Protein 2HXS (pdb70)

Solvent-accessible surface area: 9482 Å² total; per-residue (Å²): 136,117,171,115,129,62,5,26,0,0,0,0,1,30,60,85,0,13,12,78,63,0,5,56,40,2,1,104,130,4,98,38,178,90,71,135,141,16,119,71,97,53,48,13,55,39,149,12,62,0,77,80,127,53,82,2,14,0,26,1,23,33,2,42,78,50,91,63,73,19,187,86,6,87,88,24,6,83,58,10,72,0,1,0,0,0,0,10,0,40,56,89,88,1,18,82,39,0,84,78,6,26,52,20,3,99,116,14,18,133,107,45,158,73,182,28,36,15,0,0,0,0,4,53,34,57,52,82,147,100,44,76,0,150,44,120,75,0,78,120,12,7,146,118,44,66,15,18,46,16,56,0,0,10,176,87,28,75,43,2,81,69,0,0,17,68,0,0,0,34,38,53,72,56,164,29,142,167

InterPro domains:
  IPR001806 Small GTPase [PF00071] (14-177)
  IPR001806 Small GTPase [PS51421] (8-221)
  IPR001806 Small GTPase [SM00174] (15-180)
  IPR005225 Small GTP-binding domain [TIGR00231] (12-170)
  IPR027417 P-loop containing nucleoside triphosphate hydrolase [G3DSA:3.40.50.300] (8-184)
  IPR027417 P-loop containing nucleoside triphosphate hydrolase [SSF52540] (8-194)

Nearest PDB structures (foldseek):
  3e5h-assembly1_A  TM=9.023E-01  e=1.450E-31  Homo sapiens
  3bfk-assembly2_B  TM=8.707E-01  e=8.450E-17  Plasmodium falciparum 3D7
  3bc1-assembly2_E  TM=8.500E-01  e=4.258E-14  Mus musculus
  3c5c-assembly4_D  TM=8.545E-01  e=7.162E-13  Homo sapiens
  3c5c-assembly2_B  TM=8.600E-01  e=1.122E-12  Homo sapiens

Secondary structure (DSSP, 8-state):
-----EEEEEEE--TTSSHHHHHHHHHGGGTTHHHHHTTTSSEEEEEEEETTTEEEEEEEEE-TT--TT-TTHHHHHTT-SEEEEEEETT-HHHHHTHHHHHHHHHHHHHHHT---EEEEEEE-GGGGGG-SS-HHHHHHHHHHHT-EEEEE-TTT-TTHHHHHHHHHHHHTT-----

Foldseek 3Di:
DDDAAEAEEEEDFAPPLCQVLLLCLVCVVVPDPQQVVQVPHQWGWDWDQAPVRRIYIYTYGYPPNDDLPRPVCCVRQARHQEYEQTGEQLDVVRVVCSVVVVVSNVVNCVVVVHDHAYAYEHEPVVCVVNGPQDVVNQVVVCVVPVHHYYYAYSVVGRCSVVVVNQSVQVSVPHHDDD

CATH classification: 3.40.50.300

Organism: Homo sapiens (NCBI:txid9606)

Radius of gyration: 15.51 Å; Cα contacts (8 Å, |Δi|>4): 323; chains: 1; bounding box: 31×38×44 Å

Sequence (178 aa):
GSHMMRQLKIVVLGDGASSGKTSLLTTCFAQETFGKQQYKQQTIIGLDFFLRRITLPGNLLNVVTLQIWDIGGQQTIGGKMMLDKYIYGAQGVLLVYDITNYQSFENLEEDWYTVVKKVSSEEESETQPLVALVGNKIDLEEHMMRTIKPEKHLLRFCQENGFSSHFVSAKTGDSVFLLCFQKVAAEEILGIKLNNK

Structure (mmCIF, N/CA/C/O backbone):
data_2HXS
#
_entry.id   2HXS
#
_cell.length_a   30.510
_cell.length_b   56.621
_cell.length_c   85.109
_cell.angle_alpha   90.00
_cell.angle_beta   90.00
_cell.angle_gamma   90.00
#
_symmetry.space_group_name_H-M   'P 21 21 21'
#
loop_
_entity.id
_entity.type
_entity.pdbx_description
1 polymer 'Ras-related protein Rab-28'
2 non-polymer 'MAGNESIUM ION'
3 non-polymer "GUANOSINE-3'-MONOPHOSPHATE-5'-DIPHOSPHATE"
4 water water
#
loop_
_atom_site.group_PDB
_atom_site.id
_atom_site.type_symbol
_atom_site.label_atom_id
_atom_site.label_alt_id
_atom_site.label_comp_id
_atom_site.label_asym_id
_atom_site.label_entity_id
_atom_site.label_seq_id
_atom_site.pdbx_PDB_ins_code
_atom_site.Cartn_x
_atom_site.Cartn_y
_atom_site.Cartn_z
_atom_site.occupancy
_atom_site.B_iso_or_equiv
_atom_site.auth_seq_id
_atom_site.auth_comp_id
_atom_site.auth_asym_id
_atom_site.auth_atom_id
_atom_site.pdbx_PDB_model_num
ATOM 1 N N . GLY A 1 1 ? -5.316 39.538 -19.918 1.00 30.55 7 GLY A N 1
ATOM 2 C CA . GLY A 1 1 ? -3.982 39.012 -19.516 1.00 24.48 7 GLY A CA 1
ATOM 3 C C . GLY A 1 1 ? -4.123 38.139 -18.279 1.00 22.51 7 GLY A C 1
ATOM 4 O O . GLY A 1 1 ? -5.094 38.225 -17.515 1.00 25.60 7 GLY A O 1
ATOM 5 N N . SER A 1 2 ? -3.105 37.330 -18.060 1.00 19.36 8 SER A N 1
ATOM 6 C CA . SER A 1 2 ? -3.061 36.520 -16.827 1.00 18.95 8 SER A CA 1
ATOM 7 C C . SER A 1 2 ? -1.634 36.362 -16.445 1.00 16.50 8 SER A C 1
ATOM 8 O O . SER A 1 2 ? -0.710 36.209 -17.260 1.00 15.08 8 SER A O 1
ATOM 11 N N . HIS A 1 3 ? -1.417 36.454 -15.117 1.00 17.56 9 HIS A N 1
ATOM 12 C CA . HIS A 1 3 ? -0.089 36.438 -14.582 1.00 16.52 9 HIS A CA 1
ATOM 13 C C . HIS A 1 3 ? 0.183 35.210 -13.692 1.00 15.92 9 HIS A C 1
ATOM 14 O O . HIS A 1 3 ? -0.714 34.551 -13.263 1.00 17.81 9 HIS A O 1
ATOM 21 N N . MET A 1 4 ? 1.449 34.986 -13.396 1.00 15.32 10 MET A N 1
ATOM 22 C CA A MET A 1 4 ? 1.844 33.944 -12.455 0.50 15.26 10 MET A CA 1
ATOM 23 C CA B MET A 1 4 ? 1.786 33.895 -12.504 0.50 17.23 10 MET A CA 1
ATOM 24 C C . MET A 1 4 ? 1.176 34.125 -11.093 1.00 14.89 10 MET A C 1
ATOM 25 O O . MET A 1 4 ? 1.054 35.255 -10.618 1.00 16.77 10 MET A O 1
ATOM 34 N N . ARG A 1 5 ? 0.762 33.022 -10.483 1.00 14.08 11 ARG A N 1
ATOM 35 C CA . ARG A 1 5 ? 0.294 33.050 -9.096 1.00 13.75 11 ARG A CA 1
ATOM 36 C C . ARG A 1 5 ? 1.409 32.640 -8.215 1.00 12.88 11 ARG A C 1
ATOM 37 O O . ARG A 1 5 ? 1.866 31.504 -8.290 1.00 16.37 11 ARG A O 1
ATOM 45 N N . GLN A 1 6 ? 1.897 33.528 -7.393 1.00 13.00 12 GLN A N 1
ATOM 46 C CA . GLN A 1 6 ? 3.041 33.277 -6.539 1.00 13.16 12 GLN A CA 1
ATOM 47 C C . GLN A 1 6 ? 2.690 33.529 -5.101 1.00 12.45 12 GLN A C 1
ATOM 48 O O . GLN A 1 6 ? 2.062 34.555 -4.783 1.00 14.49 12 GLN A O 1
ATOM 54 N N . LEU A 1 7 ? 3.110 32.644 -4.222 1.00 11.56 13 LEU A N 1
ATOM 55 C CA . LEU A 1 7 ? 2.853 32.755 -2.769 1.00 12.32 13 LEU A CA 1
ATOM 56 C C . LEU A 1 7 ? 4.206 32.801 -2.072 1.00 11.59 13 LEU A C 1
ATOM 57 O O . LEU A 1 7 ? 5.085 31.979 -2.323 1.00 13.60 13 LEU A O 1
ATOM 62 N N . LYS A 1 8 ? 4.351 33.764 -1.177 1.00 11.27 14 LYS A N 1
ATOM 63 C CA . LYS A 1 8 ? 5.556 33.946 -0.402 1.00 11.72 14 LYS A CA 1
ATOM 64 C C . LYS A 1 8 ? 5.440 33.222 0.957 1.00 11.22 14 LYS A C 1
ATOM 65 O O . LYS A 1 8 ? 4.501 33.505 1.707 1.00 11.75 14 LYS A O 1
ATOM 71 N N . ILE A 1 9 ? 6.422 32.382 1.258 1.00 11.05 15 ILE A N 1
ATOM 72 C CA . ILE A 1 9 ? 6.464 31.665 2.532 1.00 10.97 15 ILE A CA 1
ATOM 73 C C . ILE A 1 9 ? 7.840 31.949 3.161 1.00 11.43 15 ILE A C 1
ATOM 74 O O . ILE A 1 9 ? 8.870 31.744 2.504 1.00 12.90 15 ILE A O 1
ATOM 79 N N . VAL A 1 10 ? 7.837 32.416 4.407 1.00 11.05 16 VAL A N 1
ATOM 80 C CA . VAL A 1 10 ? 9.062 32.642 5.149 1.00 11.68 16 VAL A CA 1
ATOM 81 C C . VAL A 1 10 ? 9.227 31.589 6.220 1.00 10.56 16 VAL A C 1
ATOM 82 O O . VAL A 1 10 ? 8.266 31.151 6.854 1.00 11.29 16 VAL A O 1
ATOM 86 N N . VAL A 1 11 ? 10.486 31.227 6.447 1.00 11.57 17 VAL A N 1
ATOM 87 C CA . VAL A 1 11 ? 10.850 30.162 7.420 1.00 10.94 17 VAL A CA 1
ATOM 88 C C . VAL A 1 11 ? 11.610 30.835 8.570 1.00 11.07 17 VAL A C 1
ATOM 89 O O . VAL A 1 11 ? 12.695 31.371 8.370 1.00 12.37 17 VAL A O 1
ATOM 93 N N . LEU A 1 12 ? 10.996 30.814 9.744 1.00 10.73 18 LEU A N 1
ATOM 94 C CA . LEU A 1 12 ? 11.498 31.487 10.967 1.00 11.17 18 LEU A CA 1
ATOM 95 C C . LEU A 1 12 ? 11.891 30.503 12.007 1.00 11.02 18 LEU A C 1
ATOM 96 O O . LEU A 1 12 ? 11.413 29.358 12.009 1.00 12.35 18 LEU A O 1
ATOM 101 N N . GLY A 1 13 ? 12.659 30.953 12.994 1.00 11.61 19 GLY A N 1
ATOM 102 C CA . GLY A 1 13 ? 12.974 30.191 14.174 1.00 12.22 19 GLY A CA 1
ATOM 103 C C . GLY A 1 13 ? 14.433 30.348 14.514 1.00 11.62 19 GLY A C 1
ATOM 104 O O . GLY A 1 13 ? 15.258 30.918 13.774 1.00 12.44 19 GLY A O 1
ATOM 105 N N . ASP A 1 14 ? 14.803 29.800 15.687 1.00 12.17 20 ASP A N 1
ATOM 106 C CA . ASP A 1 14 ? 16.158 29.944 16.202 1.00 13.13 20 ASP A CA 1
ATOM 107 C C . ASP A 1 14 ? 17.131 29.178 15.323 1.00 12.81 20 ASP A C 1
ATOM 108 O O . ASP A 1 14 ? 16.831 28.211 14.607 1.00 12.97 20 ASP A O 1
ATOM 113 N N . GLY A 1 15 ? 18.390 29.624 15.409 1.00 14.29 21 GLY A N 1
ATOM 114 C CA . GLY A 1 15 ? 19.483 28.917 14.759 1.00 15.52 21 GLY A CA 1
ATOM 115 C C . GLY A 1 15 ? 19.529 27.459 15.230 1.00 14.57 21 GLY A C 1
ATOM 116 O O . GLY A 1 15 ? 19.210 27.127 16.375 1.00 15.59 21 GLY A O 1
ATOM 117 N N . ALA A 1 16 ? 19.909 26.587 14.306 1.00 14.09 22 ALA A N 1
ATOM 118 C CA . ALA A 1 16 ? 20.088 25.149 14.520 1.00 15.02 22 ALA A CA 1
ATOM 119 C C . ALA A 1 16 ? 18.768 24.365 14.578 1.00 14.40 22 ALA A C 1
ATOM 120 O O . ALA A 1 16 ? 18.812 23.159 14.749 1.00 15.98 22 ALA A O 1
ATOM 122 N N . SER A 1 17 ? 17.656 25.009 14.283 1.00 13.18 23 SER A N 1
ATOM 123 C CA A SER A 1 17 ? 16.375 24.306 14.261 0.50 12.67 23 SER A CA 1
ATOM 124 C CA B SER A 1 17 ? 16.386 24.280 14.288 0.50 13.12 23 SER A CA 1
ATOM 125 C C . SER A 1 17 ? 16.173 23.452 13.030 1.00 11.64 23 SER A C 1
ATOM 126 O O . SER A 1 17 ? 15.391 22.492 13.055 1.00 12.87 23 SER A O 1
ATOM 131 N N . GLY A 1 18 ? 16.868 23.799 11.965 1.00 12.21 24 GLY A N 1
ATOM 132 C CA . GLY A 1 18 ? 16.790 23.098 10.686 1.00 12.66 24 GLY A CA 1
ATOM 133 C C . GLY A 1 18 ? 16.181 23.868 9.554 1.00 11.24 24 GLY A C 1
ATOM 134 O O . GLY A 1 18 ? 15.747 23.245 8.574 1.00 11.57 24 GLY A O 1
ATOM 135 N N . LYS A 1 19 ? 16.141 25.194 9.644 1.00 11.21 25 LYS A N 1
ATOM 136 C CA . LYS A 1 19 ? 15.496 26.025 8.615 1.00 11.31 25 LYS A CA 1
ATOM 137 C C . LYS A 1 19 ? 16.159 25.833 7.244 1.00 10.70 25 LYS A C 1
ATOM 138 O O . LYS A 1 19 ? 15.436 25.646 6.242 1.00 11.12 25 LYS A O 1
ATOM 144 N N . THR A 1 20 ? 17.467 25.927 7.162 1.00 11.14 26 THR A N 1
ATOM 145 C CA . THR A 1 20 ? 18.111 25.831 5.881 1.00 11.05 26 THR A CA 1
ATOM 146 C C . THR A 1 20 ? 18.033 24.422 5.329 1.00 10.62 26 THR A C 1
ATOM 147 O O . THR A 1 20 ? 17.868 24.198 4.123 1.00 11.24 26 THR A O 1
ATOM 151 N N . SER A 1 21 ? 18.091 23.432 6.228 1.00 11.11 27 SER A N 1
ATOM 152 C CA . SER A 1 21 ? 17.905 22.046 5.810 1.00 11.22 27 SER A CA 1
ATOM 153 C C . SER A 1 21 ? 16.520 21.854 5.239 1.00 10.53 27 SER A C 1
ATOM 154 O O . SER A 1 21 ? 16.334 21.129 4.226 1.00 11.19 27 SER A O 1
ATOM 157 N N . LEU A 1 22 ? 15.499 22.439 5.857 1.00 10.60 28 LEU A N 1
ATOM 158 C CA A LEU A 1 22 ? 14.135 22.292 5.436 0.50 10.56 28 LEU A CA 1
ATOM 159 C CA B LEU A 1 22 ? 14.133 22.260 5.400 0.50 11.10 28 LEU A CA 1
ATOM 160 C C . LEU A 1 22 ? 13.907 22.932 4.071 1.00 10.39 28 LEU A C 1
ATOM 161 O O . LEU A 1 22 ? 13.280 22.341 3.188 1.00 11.19 28 LEU A O 1
ATOM 170 N N . THR A 1 23 ? 14.391 24.156 3.903 1.00 10.98 29 THR A N 1
ATOM 171 C CA . THR A 1 23 ? 14.224 24.847 2.628 1.00 11.79 29 THR A CA 1
ATOM 172 C C . THR A 1 23 ? 14.970 24.118 1.513 1.00 10.91 29 THR A C 1
ATOM 173 O O . THR A 1 23 ? 14.469 23.989 0.420 1.00 11.48 29 THR A O 1
ATOM 177 N N . THR A 1 24 ? 16.186 23.684 1.825 1.00 11.07 30 THR A N 1
ATOM 178 C CA . THR A 1 24 ? 16.957 22.929 0.815 1.00 11.72 30 THR A CA 1
ATOM 179 C C . THR A 1 24 ? 16.238 21.643 0.435 1.00 10.84 30 THR A C 1
ATOM 180 O O . THR A 1 24 ? 16.231 21.277 -0.744 1.00 11.96 30 THR A O 1
ATOM 184 N N . CYS A 1 25 ? 15.679 20.925 1.417 1.00 11.27 31 CYS A N 1
ATOM 185 C CA . CYS A 1 25 ? 14.988 19.680 1.106 1.00 11.53 31 CYS A CA 1
ATOM 186 C C . CYS A 1 25 ? 13.875 19.934 0.112 1.00 11.83 31 CYS A C 1
ATOM 187 O O . CYS A 1 25 ? 13.736 19.213 -0.900 1.00 13.13 31 CYS A O 1
ATOM 190 N N . PHE A 1 26 ? 13.117 21.020 0.290 1.00 11.19 32 PHE A N 1
ATOM 191 C CA . PHE A 1 26 ? 12.035 21.369 -0.669 1.00 11.50 32 PHE A CA 1
ATOM 192 C C . PHE A 1 26 ? 12.570 21.892 -1.997 1.00 11.49 32 PHE A C 1
ATOM 193 O O . PHE A 1 26 ? 11.994 21.639 -3.041 1.00 12.65 32 PHE A O 1
ATOM 201 N N . ALA A 1 27 ? 13.696 22.605 -1.985 1.00 12.10 33 ALA A N 1
ATOM 202 C CA . ALA A 1 27 ? 14.338 23.140 -3.221 1.00 14.38 33 ALA A CA 1
ATOM 203 C C . ALA A 1 27 ? 14.953 22.061 -4.069 1.00 14.20 33 ALA A C 1
ATOM 204 O O . ALA A 1 27 ? 15.133 22.304 -5.295 1.00 15.29 33 ALA A O 1
ATOM 206 N N . GLN A 1 28 ? 15.353 20.905 -3.526 1.00 14.84 34 GLN A N 1
ATOM 207 C CA . GLN A 1 28 ? 16.226 19.950 -4.243 1.00 16.20 34 GLN A CA 1
ATOM 208 C C . GLN A 1 28 ? 15.654 19.544 -5.566 1.00 16.48 34 GLN A C 1
ATOM 209 O O . GLN A 1 28 ? 16.462 19.412 -6.538 1.00 17.54 34 GLN A O 1
ATOM 215 N N . GLU A 1 29 ? 14.351 19.350 -5.656 1.00 17.22 35 GLU A N 1
ATOM 216 C CA . GLU A 1 29 ? 13.730 18.950 -6.947 1.00 19.71 35 GLU A CA 1
ATOM 217 C C . GLU A 1 29 ? 13.949 19.994 -8.056 1.00 19.44 35 GLU A C 1
ATOM 218 O O . GLU A 1 29 ? 13.913 19.611 -9.244 1.00 22.16 35 GLU A O 1
ATOM 224 N N . THR A 1 30 ? 14.255 21.236 -7.691 1.00 15.71 36 THR A N 1
ATOM 225 C CA . THR A 1 30 ? 14.472 22.278 -8.694 1.00 15.94 36 THR A CA 1
ATOM 226 C C . THR A 1 30 ? 15.956 22.505 -9.027 1.00 16.11 36 THR A C 1
ATOM 227 O O . THR A 1 30 ? 16.272 23.385 -9.849 1.00 17.51 36 THR A O 1
ATOM 231 N N . PHE A 1 31 ? 16.839 21.777 -8.374 1.00 16.24 37 PHE A N 1
ATOM 232 C CA . PHE A 1 31 ? 18.268 21.950 -8.631 1.00 17.84 37 PHE A CA 1
ATOM 233 C C . PHE A 1 31 ? 18.620 21.766 -10.102 1.00 19.99 37 PHE A C 1
ATOM 234 O O . PHE A 1 31 ? 17.971 20.951 -10.770 1.00 24.95 37 PHE A O 1
ATOM 242 N N . GLY A 1 32 ? 19.508 22.610 -10.602 1.00 20.22 38 GLY A N 1
ATOM 243 C CA . GLY A 1 32 ? 19.831 22.740 -12.053 1.00 21.02 38 GLY A CA 1
ATOM 244 C C . GLY A 1 32 ? 19.402 24.139 -12.469 1.00 23.34 38 GLY A C 1
ATOM 245 O O . GLY A 1 32 ? 19.5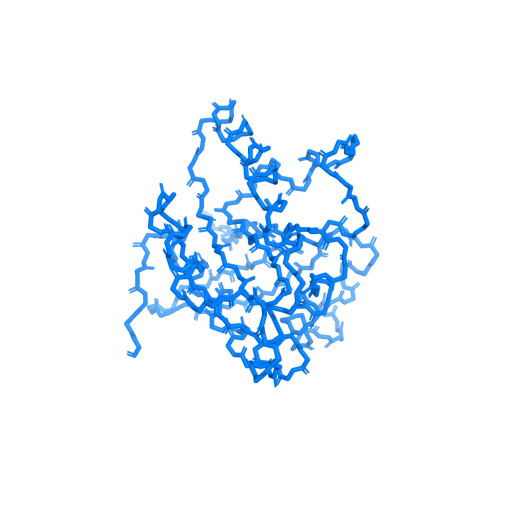05 25.118 -11.678 1.00 24.85 38 GLY A O 1
ATOM 246 N N . LYS A 1 33 ? 18.870 24.249 -13.692 1.00 26.55 39 LYS A N 1
ATOM 247 C CA . LYS A 1 33 ? 18.610 25.558 -14.273 1.00 27.87 39 LYS A CA 1
ATOM 248 C C . LYS A 1 33 ? 17.714 26.422 -13.373 1.00 26.04 39 LYS A C 1
ATOM 249 O O . LYS A 1 33 ? 17.970 27.627 -13.254 1.00 27.98 39 LYS A O 1
ATOM 255 N N . GLN A 1 34 ? 16.671 25.879 -12.741 1.00 24.07 40 GLN A N 1
ATOM 256 C CA A GLN A 1 34 ? 15.717 26.754 -12.040 0.50 23.70 40 GLN A CA 1
ATOM 257 C CA B GLN A 1 34 ? 15.699 26.718 -12.040 0.50 22.97 40 GLN A CA 1
ATOM 258 C C . GLN A 1 34 ? 16.274 27.265 -10.737 1.00 20.97 40 GLN A C 1
ATOM 259 O O . GLN A 1 34 ? 16.202 28.511 -10.476 1.00 21.72 40 GLN A O 1
ATOM 270 N N . TYR A 1 35 ? 16.792 26.367 -9.894 1.00 19.92 41 TYR A N 1
ATOM 271 C CA . TYR A 1 35 ? 17.381 26.867 -8.683 1.00 17.86 41 TYR A CA 1
ATOM 272 C C . TY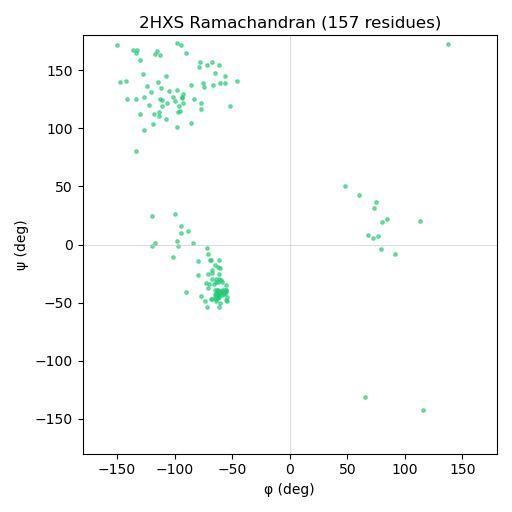R A 1 35 ? 18.547 27.860 -8.983 1.00 19.75 41 TYR A C 1
ATOM 273 O O . TYR A 1 35 ? 18.769 28.802 -8.240 1.00 21.42 41 TYR A O 1
ATOM 282 N N . LYS A 1 36 ? 19.268 27.659 -10.082 1.00 23.40 42 LYS A N 1
ATOM 283 C CA . LYS A 1 36 ? 20.382 28.560 -10.381 1.00 24.95 42 LYS A CA 1
ATOM 284 C C . LYS A 1 36 ? 19.893 29.985 -10.723 1.00 24.69 42 LYS A C 1
ATOM 285 O O . LYS A 1 36 ? 20.661 30.954 -10.564 1.00 28.47 42 LYS A O 1
ATOM 291 N N . GLN A 1 37 ? 18.669 30.112 -11.180 1.00 22.81 43 GLN A N 1
ATOM 292 C CA A GLN A 1 37 ? 18.164 31.438 -11.533 0.50 20.99 43 GLN A CA 1
ATOM 293 C CA B GLN A 1 37 ? 17.985 31.382 -11.489 0.50 23.30 43 GLN A CA 1
ATOM 294 C C . GLN A 1 37 ? 18.126 32.364 -10.293 1.00 21.99 43 GLN A C 1
ATOM 295 O O . GLN A 1 37 ? 18.202 33.582 -10.476 1.00 25.65 43 GLN A O 1
ATOM 306 N N . THR A 1 38 ? 18.026 31.803 -9.069 1.00 19.00 44 THR A N 1
ATOM 307 C CA . THR A 1 38 ? 18.002 32.625 -7.860 1.00 19.33 44 THR A CA 1
ATOM 308 C C . THR A 1 38 ? 19.146 32.327 -6.891 1.00 18.97 44 THR A C 1
ATOM 309 O O . THR A 1 38 ? 19.028 32.686 -5.681 1.00 19.38 44 THR A O 1
ATOM 313 N N . ILE A 1 39 ? 20.250 31.794 -7.396 1.00 20.57 45 ILE A N 1
ATOM 314 C CA A ILE A 1 39 ? 21.395 31.436 -6.592 0.50 21.13 45 ILE A CA 1
ATOM 315 C CA B ILE A 1 39 ? 21.361 31.454 -6.517 0.50 20.78 45 ILE A CA 1
ATOM 316 C C . ILE A 1 39 ? 21.879 32.727 -5.959 1.00 22.72 45 ILE A C 1
ATOM 317 O O . ILE A 1 39 ? 21.967 33.740 -6.666 1.00 27.10 45 ILE A O 1
ATOM 326 N N . GLY A 1 40 ? 22.187 32.696 -4.690 1.00 22.93 46 GLY A N 1
ATOM 327 C CA . GLY A 1 40 ? 22.683 33.901 -4.042 1.00 27.76 46 GLY A CA 1
ATOM 328 C C . GLY A 1 40 ? 21.594 34.963 -3.828 1.00 25.44 46 GLY A C 1
ATOM 329 O O . GLY A 1 40 ? 21.891 36.077 -3.408 1.00 29.69 46 GLY A O 1
ATOM 330 N N . LEU A 1 41 ? 20.305 34.683 -4.125 1.00 22.66 47 LEU A N 1
ATOM 331 C CA . LEU A 1 41 ? 19.215 35.563 -3.706 1.00 21.56 47 LEU A CA 1
ATOM 332 C C . LEU A 1 41 ? 18.706 35.002 -2.407 1.00 18.99 47 LEU A C 1
ATOM 333 O O . LEU A 1 41 ? 18.929 33.890 -2.050 1.00 23.48 47 LEU A O 1
ATOM 338 N N . ASP A 1 42 ? 17.826 35.830 -1.859 1.00 22.07 48 ASP A N 1
ATOM 339 C CA . ASP A 1 42 ? 17.181 35.689 -0.640 1.00 23.09 48 ASP A CA 1
ATOM 340 C C . ASP A 1 42 ? 16.119 34.496 -0.555 1.00 21.47 48 ASP A C 1
ATOM 341 O O . ASP A 1 42 ? 15.627 34.081 0.541 1.00 23.78 48 ASP A O 1
ATOM 346 N N . PHE A 1 43 ? 15.761 33.951 -1.687 1.00 16.33 49 PHE A N 1
ATOM 347 C CA . PHE A 1 43 ? 14.666 33.009 -1.806 1.00 13.42 49 PHE A CA 1
ATOM 348 C C . PHE A 1 43 ? 14.994 32.072 -2.961 1.00 13.13 49 PHE A C 1
ATOM 349 O O . PHE A 1 43 ? 15.910 32.309 -3.734 1.00 13.97 49 PHE A O 1
ATOM 357 N N . PHE A 1 44 ? 14.175 31.032 -3.102 1.00 13.70 50 PHE A N 1
ATOM 358 C CA . PHE A 1 44 ? 14.105 30.240 -4.397 1.00 14.45 50 PHE A CA 1
ATOM 359 C C . PHE A 1 44 ? 12.648 30.082 -4.714 1.00 13.25 50 PHE A C 1
ATOM 360 O O . PHE A 1 44 ? 11.753 30.374 -3.875 1.00 12.74 50 PHE A O 1
ATOM 368 N N . LEU A 1 45 ? 12.417 29.647 -5.939 1.00 14.16 51 LEU A N 1
ATOM 369 C CA . LEU A 1 45 ? 11.103 29.421 -6.442 1.00 14.28 51 LEU A CA 1
ATOM 370 C C . LEU A 1 45 ? 10.863 27.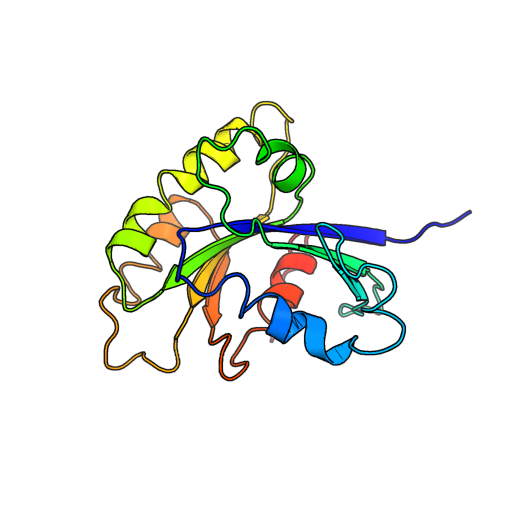932 -6.731 1.00 13.39 51 LEU A C 1
ATOM 371 O O . LEU A 1 45 ? 11.714 27.261 -7.282 1.00 15.44 51 LEU A O 1
ATOM 376 N N . ARG A 1 46 ? 9.685 27.425 -6.419 1.00 12.31 52 ARG A N 1
ATOM 377 C CA . ARG A 1 46 ? 9.298 26.075 -6.833 1.00 12.28 52 ARG A CA 1
ATOM 378 C C . ARG A 1 46 ? 7.871 26.076 -7.225 1.00 12.51 52 ARG A C 1
ATOM 379 O O . ARG A 1 46 ? 6.993 26.502 -6.430 1.00 13.36 52 ARG A O 1
ATOM 387 N N . ARG A 1 47 ? 7.590 25.616 -8.427 1.00 12.75 53 ARG A N 1
ATOM 388 C CA . ARG A 1 47 ? 6.198 25.517 -8.881 1.00 14.31 53 ARG A CA 1
ATOM 389 C C . ARG A 1 47 ? 5.595 24.200 -8.428 1.00 14.24 53 ARG A C 1
ATOM 390 O O . ARG A 1 47 ? 6.222 23.151 -8.558 1.00 16.15 53 ARG A O 1
ATOM 398 N N . ILE A 1 48 ? 4.367 24.250 -7.946 1.00 14.12 54 ILE A N 1
ATOM 399 C CA . ILE A 1 48 ? 3.580 23.064 -7.603 1.00 15.31 54 ILE A CA 1
ATOM 400 C C . ILE A 1 48 ? 2.238 23.199 -8.255 1.00 13.48 54 ILE A C 1
ATOM 401 O O . ILE A 1 48 ? 1.755 24.287 -8.600 1.00 14.60 54 ILE A O 1
ATOM 406 N N . THR A 1 49 ? 1.577 22.081 -8.430 1.00 15.84 55 THR A N 1
ATOM 407 C CA . THR A 1 49 ? 0.203 22.056 -8.900 1.00 15.21 55 THR A CA 1
ATOM 408 C C . THR A 1 49 ? -0.669 21.546 -7.825 1.00 14.84 55 THR A C 1
ATOM 409 O O . THR A 1 49 ? -0.632 20.387 -7.516 1.00 18.52 55 THR A O 1
ATOM 413 N N . LEU A 1 50 ? -1.494 22.376 -7.261 1.00 13.90 56 LEU A N 1
ATOM 414 C CA . LEU A 1 50 ? -2.381 21.942 -6.213 1.00 15.65 56 LEU A CA 1
ATOM 415 C C . LEU A 1 50 ? -3.525 21.217 -6.844 1.00 14.80 56 LEU A C 1
ATOM 416 O O . LEU A 1 50 ? -3.893 21.429 -8.009 1.00 14.67 56 LEU A O 1
ATOM 421 N N . PRO A 1 51 ? -4.171 20.353 -6.069 1.00 16.52 57 PRO A N 1
ATOM 422 C CA . PRO A 1 51 ? -5.416 19.718 -6.533 1.00 16.93 57 PRO A CA 1
ATOM 423 C C . PRO A 1 51 ? -6.386 20.702 -7.158 1.00 16.12 57 PRO A C 1
ATOM 424 O O . PRO A 1 51 ? -6.510 21.851 -6.674 1.00 18.13 57 PRO A O 1
ATOM 428 N N . GLY A 1 52 ? -7.038 20.256 -8.236 1.00 15.73 58 GLY A N 1
ATOM 429 C CA . GLY A 1 52 ? -7.856 21.095 -9.084 1.00 16.93 58 GLY A CA 1
ATOM 430 C C . GLY A 1 52 ? -7.011 21.813 -10.128 1.00 16.32 58 GLY A C 1
ATOM 431 O O . GLY A 1 52 ? -7.462 22.817 -10.677 1.00 18.91 58 GLY A O 1
ATOM 432 N N . ASN A 1 53 ? -5.831 21.304 -10.453 1.00 15.61 59 ASN A N 1
ATOM 433 C CA . ASN A 1 53 ? -4.899 21.823 -11.414 1.00 18.20 59 ASN A CA 1
ATOM 434 C C . ASN A 1 53 ? -4.652 23.330 -11.254 1.00 14.42 59 ASN A C 1
ATOM 435 O O . ASN A 1 53 ? -4.668 24.125 -12.192 1.00 17.94 59 ASN A O 1
ATOM 440 N N . LEU A 1 54 ? -4.356 23.692 -10.021 1.00 14.02 60 LEU A N 1
ATOM 441 C CA A LEU A 1 54 ? -4.104 25.062 -9.622 0.50 14.39 60 LEU A CA 1
ATOM 442 C CA B LEU A 1 54 ? -4.031 25.075 -9.624 0.50 14.58 60 LEU A CA 1
ATOM 443 C C . LEU A 1 54 ? -2.574 25.219 -9.589 1.00 14.22 60 LEU A C 1
ATOM 444 O O . LEU A 1 54 ? -1.921 24.765 -8.684 1.00 15.50 60 LEU A O 1
ATOM 453 N N . ASN A 1 55 ? -2.018 25.871 -10.601 1.00 14.92 61 ASN A N 1
ATOM 454 C CA . ASN A 1 55 ? -0.572 26.079 -10.649 1.00 15.86 61 ASN A CA 1
ATOM 455 C C . ASN A 1 55 ? -0.159 27.285 -9.825 1.00 14.17 61 ASN A C 1
ATOM 456 O O . ASN A 1 55 ? -0.686 28.394 -10.030 1.00 16.03 61 ASN A O 1
ATOM 461 N N . VAL A 1 56 ? 0.748 27.080 -8.909 1.00 13.77 62 VAL A N 1
ATOM 462 C CA A VAL A 1 56 ? 1.288 28.187 -8.110 0.50 13.62 62 VAL A CA 1
ATOM 463 C CA B VAL A 1 56 ? 1.241 28.149 -8.052 0.50 14.08 62 VAL A CA 1
ATOM 464 C C . VAL A 1 56 ? 2.756 28.029 -7.906 1.00 14.61 62 VAL A C 1
ATOM 465 O O . VAL A 1 56 ? 3.286 26.911 -7.748 1.00 18.47 62 VAL A O 1
ATOM 472 N N . THR A 1 57 ? 3.419 29.160 -7.897 1.00 11.96 63 THR A N 1
ATOM 473 C CA . THR A 1 57 ? 4.855 29.164 -7.603 1.00 12.79 63 THR A CA 1
ATOM 474 C C . THR A 1 57 ? 5.055 29.611 -6.159 1.00 11.96 63 THR A C 1
ATOM 475 O O . THR A 1 57 ? 4.503 30.635 -5.765 1.00 13.19 63 THR A O 1
ATOM 479 N N . 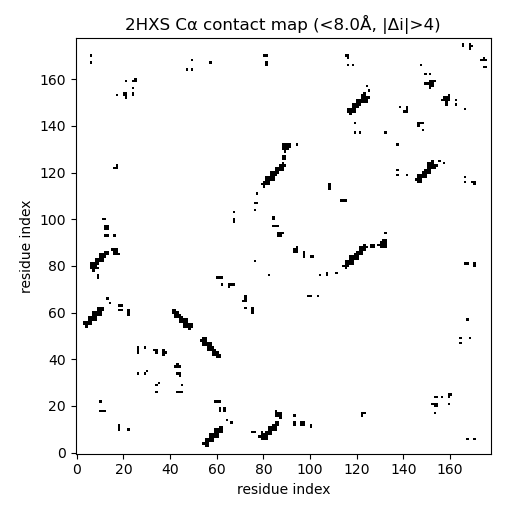LEU A 1 58 ? 5.771 28.829 -5.412 1.00 11.61 64 LEU A N 1
ATOM 480 C CA . LEU A 1 58 ? 6.117 29.167 -4.037 1.00 11.41 64 LEU A CA 1
ATOM 481 C C . LEU A 1 58 ? 7.456 29.871 -4.032 1.00 10.98 64 LEU A C 1
ATOM 482 O O . LEU A 1 58 ? 8.433 29.360 -4.568 1.00 12.71 64 LEU A O 1
ATOM 487 N N . GLN A 1 59 ? 7.515 31.019 -3.373 1.00 10.82 65 GLN A N 1
ATOM 488 C CA . GLN A 1 59 ? 8.748 31.781 -3.184 1.00 11.11 65 GLN A CA 1
ATOM 489 C C . GLN A 1 59 ? 9.136 31.604 -1.712 1.00 11.00 65 GLN A C 1
ATOM 490 O O . GLN A 1 59 ? 8.441 32.136 -0.819 1.00 11.38 65 GLN A O 1
ATOM 496 N N . ILE A 1 60 ? 10.177 30.836 -1.489 1.00 10.92 66 ILE A N 1
ATOM 497 C CA . ILE A 1 60 ? 10.520 30.348 -0.166 1.00 11.41 66 ILE A CA 1
ATOM 498 C C . ILE A 1 60 ? 11.735 31.099 0.340 1.00 11.76 66 ILE A C 1
ATOM 499 O O . ILE A 1 60 ? 12.802 31.080 -0.290 1.00 12.67 66 ILE A O 1
ATOM 504 N N . TRP A 1 61 ? 11.587 31.765 1.489 1.00 11.26 67 TRP A N 1
ATOM 505 C CA . TRP A 1 61 ? 12.615 32.601 2.082 1.00 12.31 67 TRP A CA 1
ATOM 506 C C . TRP A 1 61 ? 13.170 31.985 3.362 1.00 12.75 67 TRP A C 1
ATOM 507 O O . TRP A 1 61 ? 12.462 31.828 4.344 1.00 17.69 67 TRP A O 1
ATOM 518 N N . ASP A 1 62 ? 14.447 31.698 3.376 1.00 13.53 68 ASP A N 1
ATOM 519 C CA . ASP A 1 62 ? 15.185 31.250 4.591 1.00 12.99 68 ASP A CA 1
ATOM 520 C C . ASP A 1 62 ? 15.771 32.513 5.183 1.00 13.08 68 ASP A C 1
ATOM 521 O O . ASP A 1 62 ? 16.562 33.205 4.516 1.00 14.57 68 ASP A O 1
ATOM 526 N N . ILE A 1 63 ? 15.522 32.795 6.446 1.00 12.91 69 ILE A N 1
ATOM 527 C CA . ILE A 1 63 ? 16.101 33.982 7.111 1.00 13.34 69 ILE A CA 1
ATOM 528 C C . ILE A 1 63 ? 17.589 33.861 7.386 1.00 12.25 69 ILE A C 1
ATOM 529 O O . ILE A 1 63 ? 18.154 34.815 7.901 1.00 13.61 69 ILE A O 1
ATOM 534 N N . GLY A 1 64 ? 18.237 32.730 7.094 1.00 12.45 70 GLY A N 1
ATOM 535 C CA . GLY A 1 64 ? 19.625 32.628 7.346 1.00 13.49 70 GLY A CA 1
ATOM 536 C C . GLY A 1 64 ? 19.919 32.688 8.818 1.00 12.88 70 GLY A C 1
ATOM 537 O O . GLY A 1 64 ? 19.291 32.008 9.622 1.00 14.02 70 GLY A O 1
ATOM 538 N N . GLY A 1 65 ? 20.878 33.535 9.183 1.00 15.15 71 GLY A N 1
ATOM 539 C CA . GLY A 1 65 ? 21.270 33.723 10.569 1.00 16.34 71 GLY A CA 1
ATOM 540 C C . GLY A 1 65 ? 20.561 34.892 11.222 1.00 15.67 71 GLY A C 1
ATOM 541 O O . GLY A 1 65 ? 20.965 35.325 12.331 1.00 18.42 71 GLY A O 1
ATOM 542 N N . GLN A 1 66 ? 19.573 35.490 10.617 1.00 15.01 72 GLN A N 1
ATOM 543 C CA A GLN A 1 66 ? 18.863 36.687 11.169 0.50 15.40 72 GLN A CA 1
ATOM 544 C CA B GLN A 1 66 ? 19.001 36.660 11.259 0.50 15.81 72 GLN A CA 1
ATOM 545 C C . GLN A 1 66 ? 18.272 36.315 12.511 1.00 15.53 72 GLN A C 1
ATOM 546 O O . GLN A 1 66 ? 17.652 35.256 12.668 1.00 15.90 72 GLN A O 1
ATOM 557 N N . THR A 1 67 ? 18.381 37.223 13.463 1.00 15.49 73 THR A N 1
ATOM 558 C CA . THR A 1 67 ? 17.748 37.115 14.778 1.00 16.08 73 THR A CA 1
ATOM 559 C C . THR A 1 67 ? 16.463 37.919 14.792 1.00 15.32 73 THR A C 1
ATOM 560 O O . THR A 1 67 ? 16.166 38.698 13.853 1.00 15.84 73 THR A O 1
ATOM 564 N N . ILE A 1 68 ? 15.706 37.806 15.882 1.00 15.44 74 ILE A N 1
ATOM 565 C CA . ILE A 1 68 ? 14.449 38.492 16.026 1.00 16.31 74 ILE A CA 1
ATOM 566 C C . ILE A 1 68 ? 14.567 39.987 15.841 1.00 16.25 74 ILE A C 1
ATOM 567 O O . ILE A 1 68 ? 13.678 40.600 15.232 1.00 17.96 74 ILE A O 1
ATOM 572 N N . GLY A 1 69 ? 15.630 40.566 16.347 1.00 15.66 75 GLY A N 1
ATOM 573 C CA . GLY A 1 69 ? 15.836 42.015 16.231 1.00 16.62 75 GLY A CA 1
ATOM 574 C C . GLY A 1 69 ? 16.698 42.422 15.025 1.00 15.83 75 GLY A C 1
ATOM 575 O O . GLY A 1 69 ? 17.117 43.585 14.960 1.00 19.67 75 GLY A O 1
ATOM 576 N N . GLY A 1 70 ? 16.896 41.542 14.059 1.00 17.21 76 GLY A N 1
ATOM 577 C CA . GLY A 1 70 ? 17.709 41.929 12.872 1.00 18.36 76 GLY A CA 1
ATOM 578 C C . GLY A 1 70 ? 17.088 42.974 12.025 1.00 18.54 76 GLY A C 1
ATOM 579 O O . GLY A 1 70 ? 15.908 42.956 11.786 1.00 19.02 76 GLY A O 1
ATOM 580 N N . LYS A 1 71 ? 17.880 43.971 11.554 1.00 21.23 77 LYS A N 1
ATOM 581 C CA . LYS A 1 71 ? 17.255 45.093 10.860 1.00 23.21 77 LYS A CA 1
ATOM 582 C C . LYS A 1 71 ? 17.028 44.768 9.413 1.00 21.97 77 LYS A C 1
ATOM 583 O O . LYS A 1 71 ? 16.556 45.645 8.733 1.00 27.77 77 LYS A O 1
ATOM 589 N N . MET A 1 72 ? 17.379 43.536 8.941 1.00 21.93 78 MET A N 1
ATOM 590 C CA A MET A 1 72 ? 17.064 43.017 7.608 0.50 21.27 78 MET A CA 1
ATOM 591 C CA B MET A 1 72 ? 16.982 43.105 7.598 0.50 21.60 78 MET A CA 1
ATOM 592 C C . MET A 1 72 ? 15.826 42.132 7.643 1.00 19.89 78 MET A C 1
ATOM 593 O O . MET A 1 72 ? 15.345 41.684 6.594 1.00 22.67 78 MET A O 1
ATOM 602 N N . LEU A 1 73 ? 15.309 41.786 8.839 1.00 19.25 79 LEU A N 1
ATOM 603 C CA . LEU A 1 73 ? 14.242 40.789 8.947 1.00 17.71 79 LEU A CA 1
ATOM 604 C C . LEU A 1 73 ? 12.997 41.233 8.217 1.00 17.44 79 LEU A C 1
ATOM 605 O O . LEU A 1 73 ? 12.223 40.366 7.726 1.00 16.71 79 LEU A O 1
ATOM 610 N N . ASP A 1 74 ? 12.742 42.544 8.111 1.00 18.55 80 ASP A N 1
ATOM 611 C CA . ASP A 1 74 ? 11.478 43.006 7.501 1.00 17.91 80 ASP A CA 1
ATOM 612 C C . ASP A 1 74 ? 11.304 42.522 6.098 1.00 16.33 80 ASP A C 1
ATOM 613 O O . ASP A 1 74 ? 10.190 42.152 5.722 1.00 16.83 80 ASP A O 1
ATOM 618 N N . LYS A 1 75 ? 12.358 42.482 5.285 1.00 17.80 81 LYS A N 1
ATOM 619 C CA . LYS A 1 75 ? 12.116 42.084 3.927 1.00 18.76 81 LYS A CA 1
ATOM 620 C C . LYS A 1 75 ? 11.704 40.607 3.826 1.00 16.49 81 LYS A C 1
ATOM 621 O O . LYS A 1 75 ? 11.145 40.199 2.798 1.00 17.11 81 LYS A O 1
ATOM 627 N N . TYR A 1 76 ? 12.055 39.813 4.854 1.00 14.66 82 TYR A N 1
ATOM 628 C CA . TYR A 1 76 ? 11.672 38.428 4.884 1.00 13.45 82 TYR A CA 1
ATOM 629 C C . TYR A 1 76 ? 10.215 38.242 5.277 1.00 13.27 82 TYR A C 1
ATOM 630 O O . TYR A 1 76 ? 9.550 37.373 4.739 1.00 15.07 82 TYR A O 1
ATOM 639 N N . ILE A 1 77 ? 9.773 38.970 6.309 1.00 13.89 83 ILE A N 1
ATOM 640 C CA . ILE A 1 77 ? 8.477 38.751 6.915 1.00 13.57 83 ILE A CA 1
ATOM 641 C C . ILE A 1 77 ? 7.357 39.578 6.281 1.00 14.58 83 ILE A C 1
ATOM 642 O O . ILE A 1 77 ? 6.214 39.098 6.080 1.00 15.13 83 ILE A O 1
ATOM 647 N N . TYR A 1 78 ? 7.638 40.851 5.951 1.00 15.72 84 TYR A N 1
ATOM 648 C CA . TYR A 1 78 ? 6.584 41.588 5.244 1.00 16.22 84 TYR A CA 1
ATOM 649 C C . TYR A 1 78 ? 6.238 40.917 3.901 1.00 15.38 84 TYR A C 1
ATOM 650 O O . TYR A 1 78 ? 7.108 40.453 3.169 1.00 17.24 84 TYR A O 1
ATOM 659 N N . GLY A 1 79 ? 4.958 40.872 3.610 1.00 14.71 85 GLY A N 1
ATOM 660 C CA . GLY A 1 79 ? 4.506 40.212 2.415 1.00 15.41 85 GLY A CA 1
ATOM 661 C C . GLY A 1 79 ? 4.414 38.698 2.482 1.00 13.96 85 GLY A C 1
ATOM 662 O O . GLY A 1 79 ? 4.012 38.080 1.525 1.00 15.95 85 GLY A O 1
ATOM 663 N N . ALA A 1 80 ? 4.831 38.092 3.594 1.00 13.52 86 ALA A N 1
ATOM 664 C CA . ALA A 1 80 ? 4.815 36.621 3.676 1.00 14.18 86 ALA A CA 1
ATOM 665 C C . ALA A 1 80 ? 3.393 36.168 3.911 1.00 14.45 86 ALA A C 1
ATOM 666 O O . ALA A 1 80 ? 2.829 36.438 4.968 1.00 19.49 86 ALA A O 1
ATOM 668 N N . GLN A 1 81 ? 2.844 35.435 2.971 1.00 12.49 87 GLN A N 1
ATOM 669 C CA . GLN A 1 81 ? 1.507 34.888 3.065 1.00 12.69 87 GLN A CA 1
ATOM 670 C C . GLN A 1 81 ? 1.468 33.643 3.927 1.00 11.89 87 GLN A C 1
ATOM 671 O O . GLN A 1 81 ? 0.377 33.323 4.467 1.00 12.35 87 GLN A O 1
ATOM 677 N N . GLY A 1 82 ? 2.583 32.932 4.026 1.00 11.56 88 GLY A N 1
ATOM 678 C CA . GLY A 1 82 ? 2.730 31.795 4.921 1.00 11.79 88 GLY A CA 1
ATOM 679 C C . GLY A 1 82 ? 3.956 32.010 5.747 1.00 10.86 88 GLY A C 1
ATOM 680 O O . GLY A 1 82 ? 4.963 32.544 5.268 1.00 11.29 88 GLY A O 1
ATOM 681 N N . VAL A 1 83 ? 3.927 31.531 6.987 1.00 11.02 89 VAL A N 1
ATOM 682 C CA . VAL A 1 83 ? 5.030 31.632 7.920 1.00 11.41 89 VAL A CA 1
ATOM 683 C C . VAL A 1 83 ? 5.212 30.246 8.555 1.00 11.20 89 VAL A C 1
ATOM 684 O O . VAL A 1 83 ? 4.260 29.692 9.101 1.00 13.12 89 VAL A O 1
ATOM 688 N N . LEU A 1 84 ? 6.411 29.710 8.478 1.00 10.85 90 LEU A N 1
ATOM 689 C CA . LEU A 1 84 ? 6.743 28.498 9.216 1.00 11.39 90 LEU A CA 1
ATOM 690 C C . LEU A 1 84 ? 7.491 28.877 10.475 1.00 11.51 90 LEU A C 1
ATOM 691 O O . LEU A 1 84 ? 8.546 29.499 10.389 1.00 13.32 90 LEU A O 1
ATOM 696 N N . LEU A 1 85 ? 6.977 28.465 11.635 1.00 11.07 91 LEU A N 1
ATOM 697 C CA . LEU A 1 85 ? 7.659 28.636 12.914 1.00 10.87 91 LEU A CA 1
ATOM 698 C C . LEU A 1 85 ? 8.345 27.297 13.188 1.00 10.73 91 LEU A C 1
ATOM 699 O O . LEU A 1 85 ? 7.671 26.335 13.601 1.00 11.69 91 LEU A O 1
ATOM 704 N N . VAL A 1 86 ? 9.640 27.243 12.935 1.00 10.64 92 VAL A N 1
ATOM 705 C CA . VAL A 1 86 ? 10.385 25.985 13.023 1.00 10.74 92 VAL A CA 1
ATOM 706 C C . VAL A 1 86 ? 11.103 25.861 14.347 1.00 10.87 92 VAL A C 1
ATOM 707 O O . VAL A 1 86 ? 11.760 26.817 14.777 1.00 11.84 92 VAL A O 1
ATOM 711 N N . TYR A 1 87 ? 10.978 24.706 14.976 1.00 10.94 93 TYR A N 1
ATOM 712 C CA . TYR A 1 87 ? 11.797 24.383 16.144 1.00 11.04 93 TYR A CA 1
ATOM 713 C C . TYR A 1 87 ? 12.361 22.972 15.983 1.00 11.04 93 TYR A C 1
ATOM 714 O O . TYR A 1 87 ? 11.885 22.195 15.125 1.00 11.50 93 TYR A O 1
ATOM 723 N N . ASP A 1 88 ? 13.347 22.656 16.789 1.00 11.68 94 ASP A N 1
ATOM 724 C CA . ASP A 1 88 ? 13.938 21.315 16.871 1.00 11.94 94 ASP A CA 1
ATOM 725 C C . ASP A 1 88 ? 13.287 20.590 18.019 1.00 11.82 94 ASP A C 1
ATOM 726 O O . ASP A 1 88 ? 13.361 21.097 19.161 1.00 12.50 94 ASP A O 1
ATOM 731 N N . ILE A 1 89 ? 12.606 19.469 17.754 1.00 11.89 95 ILE A N 1
ATOM 732 C CA . ILE A 1 89 ? 11.868 18.775 18.815 1.00 12.73 95 ILE A CA 1
ATOM 733 C C . ILE A 1 89 ? 12.779 18.279 19.968 1.00 12.24 95 ILE A C 1
ATOM 734 O O . ILE A 1 89 ? 12.206 17.872 20.983 1.00 13.14 95 ILE A O 1
ATOM 739 N N . THR A 1 90 ? 14.079 18.275 19.763 1.00 12.41 96 THR A N 1
ATOM 740 C CA . THR A 1 90 ? 15.055 17.920 20.820 1.00 13.55 96 THR A CA 1
ATOM 741 C C . THR A 1 90 ? 15.680 19.116 21.545 1.00 13.93 96 THR A C 1
ATOM 742 O O . THR A 1 90 ? 16.507 18.898 22.407 1.00 16.04 96 THR A O 1
ATOM 746 N N . ASN A 1 91 ? 15.272 20.338 21.230 1.00 13.74 97 ASN A N 1
ATOM 747 C CA . ASN A 1 91 ? 15.844 21.564 21.813 1.00 13.57 97 ASN A CA 1
ATOM 748 C C . ASN A 1 91 ? 14.750 22.415 22.387 1.00 13.80 97 ASN A C 1
ATOM 749 O O . ASN A 1 91 ? 14.043 23.158 21.654 1.00 13.73 97 ASN A O 1
ATOM 754 N N . TYR A 1 92 ? 14.547 22.327 23.690 1.00 13.60 98 TYR A N 1
ATOM 755 C CA . TYR A 1 92 ? 13.444 23.015 24.285 1.00 14.32 98 TYR A CA 1
ATOM 756 C C . TYR A 1 92 ? 13.483 24.529 24.088 1.00 13.49 98 TYR A C 1
ATOM 757 O O . TYR A 1 92 ? 12.441 25.132 23.819 1.00 14.06 98 TYR A O 1
ATOM 766 N N . GLN A 1 93 ? 14.625 25.161 24.198 1.00 14.00 99 GLN A N 1
ATOM 767 C CA . GLN A 1 93 ? 14.657 26.606 24.058 1.00 14.47 99 GLN A CA 1
ATOM 768 C C . GLN A 1 93 ? 14.202 27.039 22.668 1.00 13.97 99 GLN A C 1
ATOM 769 O O . GLN A 1 93 ? 13.598 28.101 22.537 1.00 14.05 99 GLN A O 1
ATOM 775 N N . SER A 1 94 ? 14.474 26.221 21.647 1.00 13.13 100 SER A N 1
ATOM 776 C CA . SER A 1 94 ? 14.041 26.592 20.297 1.00 13.05 100 SER A CA 1
ATOM 777 C C . SER A 1 94 ? 12.536 26.638 20.227 1.00 12.31 100 SER A C 1
ATOM 778 O O . SER A 1 94 ? 11.967 27.421 19.439 1.00 13.29 100 SER A O 1
ATOM 781 N N . PHE A 1 95 ? 11.847 25.801 20.985 1.00 12.04 101 PHE A N 1
ATOM 782 C CA . PHE A 1 95 ? 10.397 25.824 21.054 1.00 12.41 101 PHE A CA 1
ATOM 783 C C . PHE A 1 95 ? 9.909 27.021 21.857 1.00 12.93 101 PHE A C 1
ATOM 784 O O . PHE A 1 95 ? 9.057 27.771 21.405 1.00 13.81 101 PHE A O 1
ATOM 792 N N . GLU A 1 96 ? 10.495 27.221 23.047 1.00 13.67 102 GLU A N 1
ATOM 793 C CA . GLU A 1 96 ? 10.067 28.340 23.872 1.00 15.95 102 GLU A CA 1
ATOM 794 C C . GLU A 1 96 ? 10.187 29.669 23.144 1.00 14.85 102 GLU A C 1
ATOM 795 O O . GLU A 1 96 ? 9.304 30.558 23.263 1.00 16.53 102 GLU A O 1
ATOM 801 N N . ASN A 1 97 ? 11.282 29.859 22.416 1.00 13.23 103 ASN A N 1
ATOM 802 C CA . ASN A 1 97 ? 11.513 31.120 21.741 1.00 13.82 103 ASN A CA 1
ATOM 803 C C . ASN A 1 97 ? 10.572 31.386 20.599 1.00 13.17 103 ASN A C 1
ATOM 804 O O . ASN A 1 97 ? 10.500 32.544 20.131 1.00 14.08 103 ASN A O 1
ATOM 809 N N . LEU A 1 98 ? 9.828 30.383 20.139 1.00 13.40 104 LEU A N 1
ATOM 810 C CA . LEU A 1 98 ? 8.835 30.661 19.100 1.00 13.16 104 LEU A CA 1
ATOM 811 C C . LEU A 1 98 ? 7.760 31.636 19.529 1.00 13.45 104 LEU A C 1
ATOM 812 O O . LEU A 1 98 ? 7.186 32.273 18.671 1.00 14.43 104 LEU A O 1
ATOM 817 N N . GLU A 1 99 ? 7.461 31.762 20.831 1.00 14.24 105 GLU A N 1
ATOM 818 C CA A GLU A 1 99 ? 6.561 32.819 21.261 0.50 14.68 105 GLU A CA 1
ATOM 819 C CA B GLU A 1 99 ? 6.561 32.804 21.245 0.50 14.80 105 GLU A CA 1
ATOM 820 C C . GLU A 1 99 ? 7.063 34.194 20.816 1.00 15.13 105 GLU A C 1
ATOM 821 O O . GLU A 1 99 ? 6.264 35.050 20.390 1.00 15.73 105 GLU A O 1
ATOM 832 N N . ASP A 1 100 ? 8.331 34.423 20.955 1.00 14.05 106 ASP A N 1
ATOM 833 C CA . ASP A 1 100 ? 8.964 35.683 20.579 1.00 15.09 106 ASP A CA 1
ATOM 834 C C . ASP A 1 100 ? 9.039 35.893 19.089 1.00 13.91 106 ASP A C 1
ATOM 835 O O . ASP A 1 100 ? 8.774 36.995 18.594 1.00 15.89 106 ASP A O 1
ATOM 840 N N . TRP A 1 101 ? 9.279 34.820 18.323 1.00 13.92 107 TRP A N 1
ATOM 841 C CA . TRP A 1 101 ? 9.162 34.926 16.852 1.00 13.45 107 TRP A CA 1
ATOM 842 C C . TRP A 1 101 ? 7.748 35.282 16.479 1.00 13.61 107 TRP A C 1
ATOM 843 O O . TRP A 1 101 ? 7.510 36.105 15.558 1.00 15.39 107 TRP A O 1
ATOM 854 N N . TYR A 1 102 ? 6.783 34.642 17.112 1.00 13.89 108 TYR A N 1
ATOM 855 C CA . TYR A 1 102 ? 5.394 34.892 16.754 1.00 14.40 108 TYR A CA 1
ATOM 856 C C . TYR A 1 102 ? 4.984 36.294 17.124 1.00 14.61 108 TYR A C 1
ATOM 857 O O . TYR A 1 102 ? 4.185 36.912 16.392 1.00 15.88 108 TYR A O 1
ATOM 866 N N . THR A 1 103 ? 5.547 36.920 18.168 1.00 15.59 109 THR A N 1
ATOM 867 C CA . THR A 1 103 ? 5.257 38.293 18.461 1.00 17.12 109 THR A CA 1
ATOM 868 C C . THR A 1 103 ? 5.614 39.168 17.296 1.00 15.30 109 THR A C 1
ATOM 869 O O . THR A 1 103 ? 4.845 40.103 16.942 1.00 16.24 109 THR A O 1
ATOM 873 N N . VAL A 1 104 ? 6.742 38.924 16.633 1.00 16.23 110 VAL A N 1
ATOM 874 C CA . VAL A 1 104 ? 7.089 39.730 15.470 1.00 16.86 110 VAL A CA 1
ATOM 875 C C . VAL A 1 104 ? 6.098 39.527 14.344 1.00 15.27 110 VAL A C 1
ATOM 876 O O . VAL A 1 104 ? 5.672 40.471 13.686 1.00 16.78 110 VAL A O 1
ATOM 880 N N . VAL A 1 105 ? 5.703 38.266 14.099 1.00 14.45 111 VAL A N 1
ATOM 881 C CA . VAL A 1 105 ? 4.697 38.012 13.072 1.00 14.78 111 VAL A CA 1
ATOM 882 C C . VAL A 1 105 ? 3.391 38.728 13.358 1.00 14.92 111 VAL A C 1
ATOM 883 O O . VAL A 1 105 ? 2.804 39.327 12.432 1.00 15.74 111 VAL A O 1
ATOM 887 N N . LYS A 1 106 ? 2.929 38.710 14.600 1.00 14.54 112 LYS A N 1
ATOM 888 C CA . LYS A 1 106 ? 1.708 39.423 14.933 1.00 15.77 112 LYS A CA 1
ATOM 889 C C . LYS A 1 106 ? 1.830 40.917 14.717 1.00 15.08 112 LYS A C 1
ATOM 890 O O . LYS A 1 106 ? 0.874 41.570 14.279 1.00 16.42 112 LYS A O 1
ATOM 896 N N . LYS A 1 107 ? 2.980 41.468 15.047 1.00 15.38 113 LYS A N 1
ATOM 897 C CA . LYS A 1 107 ? 3.159 42.901 14.857 1.00 16.79 113 LYS A CA 1
ATOM 898 C C . LYS A 1 107 ? 3.090 43.234 13.362 1.00 15.53 113 LYS A C 1
ATOM 899 O O . LYS A 1 107 ? 2.463 44.197 12.959 1.00 17.02 113 LYS A O 1
ATOM 905 N N . VAL A 1 108 ? 3.830 42.485 12.536 1.00 15.99 114 VAL A N 1
ATOM 906 C CA . VAL A 1 108 ? 3.788 42.721 11.103 1.00 16.82 114 VAL A CA 1
ATOM 907 C C . VAL A 1 108 ? 2.403 42.525 10.546 1.00 15.79 114 VAL A C 1
ATOM 908 O O . VAL A 1 108 ? 1.950 43.326 9.679 1.00 17.11 114 VAL A O 1
ATOM 912 N N . SER A 1 109 ? 1.676 41.491 10.976 1.00 16.21 115 SER A N 1
ATOM 913 C CA A SER A 1 109 ? 0.308 41.191 10.531 0.50 16.39 115 SER A CA 1
ATOM 914 C CA B SER A 1 109 ? 0.355 41.262 10.420 0.50 17.69 115 SER A CA 1
ATOM 915 C C . SER A 1 109 ? -0.630 42.342 10.842 1.00 15.96 115 SER A C 1
ATOM 916 O O . SER A 1 109 ? -1.453 42.752 10.046 1.00 16.39 115 SER A O 1
ATOM 921 N N . GLU A 1 110 ? -0.536 42.829 12.071 1.00 16.00 116 GLU A N 1
ATOM 922 C CA . GLU A 1 110 ? -1.425 43.908 12.478 1.00 17.72 116 GLU A CA 1
ATOM 923 C C . GLU A 1 110 ? -1.129 45.166 11.663 1.00 17.08 116 GLU A C 1
ATOM 924 O O . GLU A 1 110 ? -2.047 45.871 11.205 1.00 19.75 116 GLU A O 1
ATOM 930 N N . GLU A 1 111 ? 0.121 45.510 11.505 1.00 17.00 117 GLU A N 1
ATOM 931 C CA A GLU A 1 111 ? 0.523 46.722 10.729 0.50 17.61 117 GLU A CA 1
ATOM 932 C CA B GLU A 1 111 ? 0.502 46.712 10.755 0.50 17.98 117 GLU A CA 1
ATOM 933 C C . GLU A 1 111 ? 0.074 46.621 9.279 1.00 15.82 117 GLU A C 1
ATOM 934 O O . GLU A 1 111 ? -0.424 47.605 8.702 1.00 18.21 117 GLU A O 1
ATOM 945 N N . SER A 1 112 ? 0.302 45.448 8.706 1.00 15.97 118 SER A N 1
ATOM 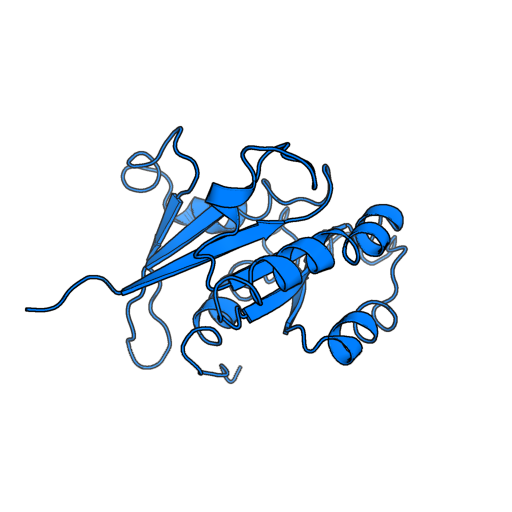946 C CA . SER A 1 112 ? 0.002 45.199 7.290 1.00 16.42 118 SER A CA 1
ATOM 947 C C . SER A 1 112 ? -1.449 44.928 7.017 1.00 15.99 118 SER A C 1
ATOM 948 O O . SER A 1 112 ? -1.840 44.852 5.853 1.00 16.45 118 SER A O 1
ATOM 951 N N . GLU A 1 113 ? -2.242 44.660 8.063 1.00 16.46 119 GLU A N 1
ATOM 952 C CA . GLU A 1 113 ? -3.659 44.276 7.988 1.00 16.99 119 GLU A CA 1
ATOM 953 C C . GLU A 1 113 ? -3.840 42.955 7.182 1.00 18.00 119 GLU A C 1
ATOM 954 O O . GLU A 1 113 ? -4.751 42.816 6.386 1.00 19.52 119 GLU A O 1
ATOM 960 N N . THR A 1 114 ? -2.947 42.013 7.466 1.00 16.61 120 THR A N 1
ATOM 961 C CA . THR A 1 114 ? -2.941 40.707 6.849 1.00 17.89 120 THR A CA 1
ATOM 962 C C . THR A 1 114 ? -3.167 39.634 7.885 1.00 17.04 120 THR A C 1
ATOM 963 O O . THR A 1 114 ? -3.080 39.871 9.097 1.00 18.55 120 THR A O 1
ATOM 967 N N . GLN A 1 115 ? -3.513 38.465 7.408 1.00 17.76 121 GLN A N 1
ATOM 968 C CA . GLN A 1 115 ? -3.646 37.318 8.311 1.00 19.47 121 GLN A CA 1
ATOM 969 C C . GLN A 1 115 ? -2.907 36.164 7.626 1.00 16.97 121 GLN A C 1
ATOM 970 O O . GLN A 1 115 ? -3.484 35.275 7.020 1.00 19.88 121 GLN A O 1
ATOM 976 N N . PRO A 1 116 ? -1.551 36.138 7.747 1.00 14.95 122 PRO A N 1
ATOM 977 C CA . PRO A 1 116 ? -0.810 35.051 7.147 1.00 15.02 122 PRO A CA 1
ATOM 978 C C . PRO A 1 116 ? -1.205 33.708 7.737 1.00 13.23 122 PRO A C 1
ATOM 979 O O . PRO A 1 116 ? -1.592 33.627 8.929 1.00 15.58 122 PRO A O 1
ATOM 983 N N . LEU A 1 117 ? -1.027 32.656 6.987 1.00 13.42 123 LEU A N 1
ATOM 984 C CA . LEU A 1 117 ? -1.144 31.302 7.495 1.00 13.80 123 LEU A CA 1
ATOM 985 C C . LEU A 1 117 ? 0.132 31.003 8.262 1.00 12.97 123 LEU A C 1
ATOM 986 O O . LEU A 1 117 ? 1.196 31.074 7.690 1.00 14.95 123 LEU A O 1
ATOM 991 N N . VAL A 1 118 ? 0.009 30.659 9.540 1.00 12.83 124 VAL A N 1
ATOM 992 C CA . VAL A 1 118 ? 1.153 30.348 10.399 1.00 13.15 124 VAL A CA 1
ATOM 993 C C . VAL A 1 118 ? 1.143 28.875 10.727 1.00 13.16 124 VAL A C 1
ATOM 994 O O . VAL A 1 118 ? 0.122 28.339 11.232 1.00 14.46 124 VAL A O 1
ATOM 998 N N . ALA A 1 119 ? 2.235 28.184 10.442 1.00 12.79 125 ALA A N 1
ATOM 999 C CA . ALA A 1 119 ? 2.418 26.757 10.693 1.00 12.77 125 ALA A CA 1
ATOM 1000 C C . ALA A 1 119 ? 3.438 26.559 11.763 1.00 11.83 125 ALA A C 1
ATOM 1001 O O . ALA A 1 119 ? 4.523 27.159 11.691 1.00 13.89 125 ALA A O 1
ATOM 1003 N N . LEU A 1 120 ? 3.167 25.679 12.718 1.00 11.44 126 LEU A N 1
ATOM 1004 C CA . LEU A 1 120 ? 4.151 25.236 13.686 1.00 11.66 126 LEU A CA 1
ATOM 1005 C C . LEU A 1 120 ? 4.812 23.982 13.159 1.00 11.03 126 LEU A C 1
ATOM 1006 O O . LEU A 1 120 ? 4.105 22.984 12.895 1.00 13.06 126 LEU A O 1
ATOM 1011 N N . VAL A 1 121 ? 6.110 24.022 13.007 1.00 10.94 127 VAL A N 1
ATOM 1012 C CA . VAL A 1 121 ? 6.850 22.939 12.388 1.00 10.87 127 VAL A CA 1
ATOM 1013 C C . VAL A 1 121 ? 7.852 22.355 13.341 1.00 10.98 127 VAL A C 1
ATOM 1014 O O . VAL A 1 121 ? 8.868 23.003 13.644 1.00 11.74 127 VAL A O 1
ATOM 1018 N N . GLY A 1 122 ? 7.537 21.189 13.880 1.00 11.15 128 GLY A N 1
ATOM 1019 C CA . GLY A 1 122 ? 8.478 20.467 14.723 1.00 11.85 128 GLY A CA 1
ATOM 1020 C C . GLY A 1 122 ? 9.362 19.634 13.844 1.00 11.60 128 GLY A C 1
ATOM 1021 O O . GLY A 1 122 ? 8.966 18.600 13.277 1.00 12.22 128 GLY A O 1
ATOM 1022 N N . ASN A 1 123 ? 10.613 20.099 13.670 1.00 10.93 129 ASN A N 1
ATOM 1023 C CA . ASN A 1 123 ? 11.563 19.443 12.839 1.00 11.05 129 ASN A CA 1
ATOM 1024 C C . ASN A 1 123 ? 12.378 18.426 13.634 1.00 11.45 129 ASN A C 1
ATOM 1025 O O . ASN A 1 123 ? 12.448 18.460 14.882 1.00 12.53 129 ASN A O 1
ATOM 1030 N N . LYS A 1 124 ? 13.057 17.539 12.904 1.00 11.42 130 LYS A N 1
ATOM 1031 C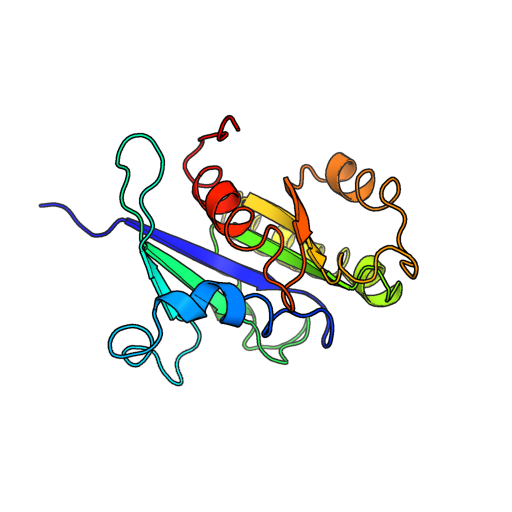 CA . LYS A 1 124 ? 13.885 16.440 13.461 1.00 11.63 130 LYS A CA 1
ATOM 1032 C C . LYS A 1 124 ? 13.022 15.329 13.994 1.00 12.01 130 LYS A C 1
ATOM 1033 O O . LYS A 1 124 ? 13.415 14.664 14.978 1.00 13.05 130 LYS A O 1
ATOM 1039 N N . ILE A 1 125 ? 11.885 15.036 13.339 1.00 12.15 131 ILE A N 1
ATOM 1040 C CA . ILE A 1 125 ? 11.008 13.952 13.819 1.00 12.78 131 ILE A CA 1
ATOM 1041 C C . ILE A 1 125 ? 11.687 12.597 13.715 1.00 13.14 131 ILE A C 1
ATOM 1042 O O . ILE A 1 125 ? 11.249 11.655 14.397 1.00 14.38 131 ILE A O 1
ATOM 1047 N N . ASP A 1 126 ? 12.761 12.478 12.925 1.00 13.20 132 ASP A N 1
ATOM 1048 C CA . ASP A 1 126 ? 13.561 11.258 12.909 1.00 14.39 132 ASP A CA 1
ATOM 1049 C C . ASP A 1 126 ? 14.189 10.987 14.283 1.00 14.82 132 ASP A C 1
ATOM 1050 O O . ASP A 1 126 ? 14.621 9.855 14.523 1.00 16.44 132 ASP A O 1
ATOM 1055 N N . LEU A 1 127 ? 14.286 12.005 15.129 1.00 14.31 133 LEU A N 1
ATOM 1056 C CA . LEU A 1 127 ? 14.788 11.934 16.499 1.00 14.47 133 LEU A CA 1
ATOM 1057 C C . LEU A 1 127 ? 13.698 11.883 17.517 1.00 14.55 133 LEU A C 1
ATOM 1058 O O . LEU A 1 127 ? 13.898 12.245 18.691 1.00 15.74 133 LEU A O 1
ATOM 1063 N N . GLU A 1 128 ? 12.524 11.373 17.136 1.00 15.28 134 GLU A N 1
ATOM 1064 C CA A GLU A 1 128 ? 11.370 11.368 18.033 0.50 16.67 134 GLU A CA 1
ATOM 1065 C CA B GLU A 1 128 ? 11.395 11.433 18.064 0.50 15.59 134 GLU A CA 1
ATOM 1066 C C . GLU A 1 128 ? 11.663 10.743 19.401 1.00 16.32 134 GLU A C 1
ATOM 1067 O O . GLU A 1 128 ? 11.119 11.174 20.422 1.00 16.86 134 GLU A O 1
ATOM 1078 N N . HIS A 1 129 ? 12.483 9.696 19.420 1.00 16.41 135 HIS A N 1
ATOM 1079 C CA . HIS A 1 129 ? 12.753 8.970 20.686 1.00 17.30 135 HIS A CA 1
ATOM 1080 C C . HIS A 1 129 ? 13.630 9.813 21.663 1.00 17.13 135 HIS A C 1
ATOM 1081 O O . HIS A 1 129 ? 13.840 9.400 22.793 1.00 18.26 135 HIS A O 1
ATOM 1088 N N . MET A 1 130 ? 14.144 10.936 21.193 1.00 16.37 136 MET A N 1
ATOM 1089 C CA A MET A 1 130 ? 14.906 11.836 22.052 0.50 17.21 136 MET A CA 1
ATOM 1090 C CA B MET A 1 130 ? 15.024 11.850 21.882 0.50 15.92 136 MET A CA 1
ATOM 1091 C C . MET A 1 130 ? 14.287 13.205 22.167 1.00 15.38 136 MET A C 1
ATOM 1092 O O . MET A 1 130 ? 14.899 14.127 22.682 1.00 16.10 136 MET A O 1
ATOM 1101 N N . ARG A 1 131 ? 13.037 13.321 21.780 1.00 15.26 137 ARG A N 1
ATOM 1102 C CA . ARG A 1 131 ? 12.372 14.648 21.812 1.00 14.79 137 ARG A CA 1
ATOM 1103 C C . ARG A 1 131 ? 12.240 15.158 23.246 1.00 15.01 137 ARG A C 1
ATOM 1104 O O . ARG A 1 131 ? 12.041 14.360 24.188 1.00 16.80 137 ARG A O 1
ATOM 1112 N N . THR A 1 132 ? 12.309 16.459 23.374 1.00 15.22 138 THR A N 1
ATOM 1113 C CA . THR A 1 132 ? 12.159 17.165 24.649 1.00 16.33 138 THR A CA 1
ATOM 1114 C C . THR A 1 132 ? 10.938 18.077 24.618 1.00 18.72 138 THR A C 1
ATOM 1115 O O . THR A 1 132 ? 10.724 18.895 25.577 1.00 23.13 138 THR A O 1
ATOM 1119 N N . ILE A 1 133 ? 10.187 18.106 23.509 1.00 14.72 139 ILE A N 1
ATOM 1120 C CA . ILE A 1 133 ? 8.895 18.695 23.423 1.00 16.52 139 ILE A CA 1
ATOM 1121 C C . ILE A 1 133 ? 7.924 17.570 23.076 1.00 16.61 139 ILE A C 1
ATOM 1122 O O . ILE A 1 133 ? 7.977 17.043 21.979 1.00 16.66 139 ILE A O 1
ATOM 1127 N N . LYS A 1 134 ? 7.022 17.218 24.019 1.00 18.24 140 LYS A N 1
ATOM 1128 C CA . LYS A 1 134 ? 6.039 16.158 23.724 1.00 20.54 140 LYS A CA 1
ATOM 1129 C C . LYS A 1 134 ? 4.981 16.646 22.725 1.00 19.27 140 LYS A C 1
ATOM 1130 O O . LYS A 1 134 ? 4.707 17.837 22.623 1.00 18.24 140 LYS A O 1
ATOM 1136 N N . PRO A 1 135 ? 4.370 15.691 21.961 1.00 20.43 141 PRO A N 1
ATOM 1137 C CA . PRO A 1 135 ? 3.358 16.132 20.986 1.00 19.31 141 PRO A CA 1
ATOM 1138 C C . PRO A 1 135 ? 2.270 16.944 21.628 1.00 16.87 141 PRO A C 1
ATOM 1139 O O . PRO A 1 135 ? 1.738 17.895 21.004 1.00 18.07 141 PRO A O 1
ATOM 1143 N N . GLU A 1 136 ? 1.911 16.612 22.866 1.00 18.34 142 GLU A N 1
ATOM 1144 C CA . GLU A 1 136 ? 0.805 17.324 23.470 1.00 18.61 142 GLU A CA 1
ATOM 1145 C C . GLU A 1 136 ? 1.128 18.783 23.706 1.00 18.73 142 GLU A C 1
ATOM 1146 O O . GLU A 1 136 ? 0.255 19.635 23.654 1.00 19.41 142 GLU A O 1
ATOM 1152 N N . LYS A 1 137 ? 2.390 19.079 24.026 1.00 17.40 143 LYS A N 1
ATOM 1153 C CA . LYS A 1 137 ? 2.835 20.447 24.269 1.00 17.48 143 LYS A CA 1
ATOM 1154 C C . LYS A 1 137 ? 2.796 21.252 22.943 1.00 16.21 143 LYS A C 1
ATOM 1155 O O . LYS A 1 137 ? 2.360 22.389 22.854 1.00 17.43 143 LYS A O 1
ATOM 1161 N N . HIS A 1 138 ? 3.340 20.626 21.893 1.00 15.68 144 HIS A N 1
ATOM 1162 C CA . HIS A 1 138 ? 3.242 21.217 20.529 1.00 14.96 144 HIS A CA 1
ATOM 1163 C C . HIS A 1 138 ? 1.762 21.499 20.166 1.00 15.69 144 HIS A C 1
ATOM 1164 O O . HIS A 1 138 ? 1.426 22.622 19.701 1.00 15.62 144 HIS A O 1
ATOM 1171 N N . LEU A 1 139 ? 0.871 20.522 20.369 1.00 16.66 145 LEU A N 1
ATOM 1172 C CA A LEU A 1 139 ? -0.499 20.746 19.91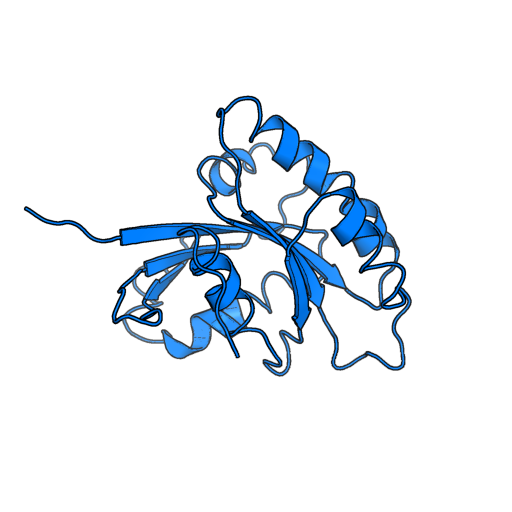7 0.50 17.40 145 LEU A CA 1
ATOM 1173 C CA B LEU A 1 139 ? -0.554 20.638 20.010 0.50 18.82 145 LEU A CA 1
ATOM 1174 C C . LEU A 1 139 ? -1.201 21.785 20.777 1.00 17.34 145 LEU A C 1
ATOM 1175 O O . LEU A 1 139 ? -1.997 22.550 20.231 1.00 18.18 145 LEU A O 1
ATOM 1184 N N . ARG A 1 140 ? -0.858 21.927 22.060 1.00 18.31 146 ARG A N 1
ATOM 1185 C CA . ARG A 1 140 ? -1.397 22.981 22.855 1.00 19.50 146 ARG A CA 1
ATOM 1186 C C . ARG A 1 140 ? -0.998 24.342 22.285 1.00 18.36 146 ARG A C 1
ATOM 1187 O O . ARG A 1 140 ? -1.829 25.252 22.207 1.00 19.21 146 ARG A O 1
ATOM 1195 N N . PHE A 1 141 ? 0.263 24.514 21.913 1.00 17.07 147 PHE A N 1
ATOM 1196 C CA . PHE A 1 141 ? 0.715 25.819 21.338 1.00 17.75 147 PHE A CA 1
ATOM 1197 C C . PHE A 1 141 ? -0.065 26.104 20.034 1.00 17.63 147 PHE A C 1
ATOM 1198 O O . PHE A 1 141 ? -0.476 27.244 19.757 1.00 17.84 147 PHE A O 1
ATOM 1206 N N . CYS A 1 142 ? -0.288 25.061 19.232 1.00 16.56 148 CYS A N 1
ATOM 1207 C CA . CYS A 1 142 ? -1.103 25.221 18.001 1.00 16.76 148 CYS A CA 1
ATOM 1208 C C . CYS A 1 142 ? -2.493 25.627 18.330 1.00 18.21 148 CYS A C 1
ATOM 1209 O O . CYS A 1 142 ? -3.042 26.526 17.676 1.00 18.81 148 CYS A O 1
ATOM 1212 N N . GLN A 1 143 ? -3.131 24.982 19.312 1.00 19.02 149 GLN A N 1
ATOM 1213 C CA . GLN A 1 143 ? -4.503 25.298 19.643 1.00 21.51 149 GLN A CA 1
ATOM 1214 C C . GLN A 1 143 ? -4.646 26.716 20.134 1.00 19.85 149 GLN A C 1
ATOM 1215 O O . GLN A 1 143 ? -5.623 27.404 19.780 1.00 22.64 149 GLN A O 1
ATOM 1221 N N . GLU A 1 144 ? -3.712 27.159 20.961 1.00 20.81 150 GLU A N 1
ATOM 1222 C CA . GLU A 1 144 ? -3.795 28.521 21.511 1.00 21.68 150 GLU A CA 1
ATOM 1223 C C . GLU A 1 144 ? -3.795 29.600 20.446 1.00 22.00 150 GLU A C 1
ATOM 1224 O O . GLU A 1 144 ? -4.312 30.723 20.661 1.00 24.62 150 GLU A O 1
ATOM 1230 N N . ASN A 1 145 ? -3.115 29.307 19.332 1.00 21.49 151 ASN A N 1
ATOM 1231 C CA . ASN A 1 145 ? -2.883 30.370 18.334 1.00 21.25 151 ASN A CA 1
ATOM 1232 C C . ASN A 1 145 ? -3.439 30.144 16.946 1.00 21.87 151 ASN A C 1
ATOM 1233 O O . ASN A 1 145 ? -3.218 30.970 16.050 1.00 23.84 151 ASN A O 1
ATOM 1238 N N . GLY A 1 146 ? -4.070 28.982 16.768 1.00 20.59 152 GLY A N 1
ATOM 1239 C CA . GLY A 1 146 ? -4.608 28.580 15.488 1.00 21.54 152 GLY A CA 1
ATOM 1240 C C . GLY A 1 146 ? -3.559 28.167 14.459 1.00 20.81 152 GLY A C 1
ATOM 1241 O O . GLY A 1 146 ? -3.795 28.370 13.230 1.00 23.34 152 GLY A O 1
ATOM 1242 N N . PHE A 1 147 ? -2.442 27.607 14.876 1.00 17.61 153 PHE A N 1
ATOM 1243 C CA . PHE A 1 147 ? -1.431 27.238 13.895 1.00 15.81 153 PHE A CA 1
ATOM 1244 C C . PHE A 1 147 ? -1.761 25.945 13.187 1.00 16.89 153 PHE A C 1
ATOM 1245 O O . PHE A 1 147 ? -2.339 25.034 13.812 1.00 19.43 153 PHE A O 1
ATOM 1253 N N . SER A 1 148 ? -1.295 25.761 11.964 1.00 15.92 154 SER A N 1
ATOM 1254 C CA . SER A 1 148 ? -1.278 24.506 11.273 1.00 18.55 154 SER A CA 1
ATOM 1255 C C . SER A 1 148 ? -0.098 23.690 11.938 1.00 16.25 154 SER A C 1
ATOM 1256 O O . SER A 1 148 ? 0.920 24.207 12.215 1.00 22.26 154 SER A O 1
ATOM 1259 N N . SER A 1 149 ? -0.328 22.399 12.156 1.00 16.48 155 SER A N 1
ATOM 1260 C CA . SER A 1 149 ? 0.627 21.565 12.853 1.00 14.92 155 SER A CA 1
ATOM 1261 C C . SER A 1 149 ? 1.357 20.668 11.916 1.00 13.83 155 SER A C 1
ATOM 1262 O O . SER A 1 149 ? 0.705 19.915 11.155 1.00 15.87 155 SER A O 1
ATOM 1265 N N . HIS A 1 150 ? 2.661 20.607 12.031 1.00 12.98 156 HIS A N 1
ATOM 1266 C CA . HIS A 1 150 ? 3.491 19.718 11.213 1.00 13.22 156 HIS A CA 1
ATOM 1267 C C . HIS A 1 150 ? 4.610 19.156 12.018 1.00 12.92 156 HIS A C 1
ATOM 1268 O O . HIS A 1 150 ? 5.232 19.862 12.838 1.00 13.95 156 HIS A O 1
ATOM 1275 N N . PHE A 1 151 ? 4.908 17.877 11.784 1.00 12.59 157 PHE A N 1
ATOM 1276 C CA . PHE A 1 151 ? 6.110 17.204 12.315 1.00 12.86 157 PHE A CA 1
ATOM 1277 C C . PHE A 1 151 ? 6.866 16.683 11.115 1.00 13.57 157 PHE A C 1
ATOM 1278 O O . PHE A 1 151 ? 6.282 15.891 10.335 1.00 15.25 157 PHE A O 1
ATOM 1286 N N . VAL A 1 152 ? 8.100 17.120 10.921 1.00 11.44 158 VAL A N 1
ATOM 1287 C CA . VAL A 1 152 ? 8.805 16.847 9.705 1.00 11.40 158 VAL A CA 1
ATOM 1288 C C . VAL A 1 152 ? 10.232 16.437 10.015 1.00 10.62 158 VAL A C 1
ATOM 1289 O O . VAL A 1 152 ? 10.732 16.655 11.136 1.00 11.64 158 VAL A O 1
ATOM 1293 N N . SER A 1 153 ? 10.948 15.896 9.025 1.00 10.45 159 SER A N 1
ATOM 1294 C CA . SER A 1 153 ? 12.381 15.766 9.093 1.00 10.96 159 SER A CA 1
ATOM 1295 C C . SER A 1 153 ? 12.992 16.322 7.842 1.00 10.62 159 SER A C 1
ATOM 1296 O O . SER A 1 153 ? 12.851 15.758 6.737 1.00 11.48 159 SER A O 1
ATOM 1299 N N . ALA A 1 154 ? 13.704 17.414 7.979 1.00 11.29 160 ALA A N 1
ATOM 1300 C CA . ALA A 1 154 ? 14.445 17.996 6.870 1.00 13.20 160 ALA A CA 1
ATOM 1301 C C . ALA A 1 154 ? 15.529 17.066 6.402 1.00 14.28 160 ALA A C 1
ATOM 1302 O O . ALA A 1 154 ? 15.910 17.098 5.216 1.00 17.62 160 ALA A O 1
ATOM 1304 N N . LYS A 1 155 ? 16.087 16.240 7.310 1.00 14.96 161 LYS A N 1
ATOM 1305 C CA . LYS A 1 155 ? 17.203 15.319 6.954 1.00 16.84 161 LYS A CA 1
ATOM 1306 C C . LYS A 1 155 ? 16.710 14.282 6.041 1.00 16.57 161 LYS A C 1
ATOM 1307 O O . LYS A 1 155 ? 17.357 13.938 5.038 1.00 20.51 161 LYS A O 1
ATOM 1313 N N . THR A 1 156 ? 15.576 13.668 6.350 1.00 15.40 162 THR A N 1
ATOM 1314 C CA . THR A 1 156 ? 15.101 12.566 5.576 1.00 16.08 162 THR A CA 1
ATOM 1315 C C . THR A 1 156 ? 14.012 12.862 4.607 1.00 14.80 162 THR A C 1
ATOM 1316 O O . THR A 1 156 ? 13.677 11.996 3.750 1.00 17.82 162 THR A O 1
ATOM 1320 N N . GLY A 1 157 ? 13.454 14.040 4.712 1.00 13.42 163 GLY A N 1
ATOM 1321 C CA . GLY A 1 157 ? 12.373 14.442 3.870 1.00 12.48 163 GLY A CA 1
ATOM 1322 C C . GLY A 1 157 ? 10.985 14.158 4.414 1.00 12.50 163 GLY A C 1
ATOM 1323 O O . GLY A 1 157 ? 10.001 14.593 3.814 1.00 12.73 163 GLY A O 1
ATOM 1324 N N . ASP A 1 158 ? 10.868 13.420 5.516 1.00 11.85 164 ASP A N 1
ATOM 1325 C CA . ASP A 1 158 ? 9.549 13.042 6.022 1.00 12.09 164 ASP A CA 1
ATOM 1326 C C . ASP A 1 158 ? 8.646 14.265 6.174 1.00 10.94 164 ASP A C 1
ATOM 1327 O O . ASP A 1 158 ? 8.935 15.168 6.962 1.00 11.39 164 ASP A O 1
ATOM 1332 N N . SER A 1 159 ? 7.536 14.260 5.439 1.00 11.56 165 SER A N 1
ATOM 1333 C CA . SER A 1 159 ? 6.458 15.227 5.557 1.00 11.73 165 SER A CA 1
ATOM 1334 C C . SER A 1 159 ? 6.833 16.642 5.104 1.00 11.19 165 SER A C 1
ATOM 1335 O O . SER A 1 159 ? 6.043 17.574 5.322 1.00 12.00 165 SER A O 1
ATOM 1338 N N . VAL A 1 160 ? 7.990 16.822 4.510 1.00 11.04 166 VAL A N 1
ATOM 1339 C CA . VAL A 1 160 ? 8.412 18.173 4.141 1.00 10.81 166 VAL A CA 1
ATOM 1340 C C . VAL A 1 160 ? 7.584 18.714 2.957 1.00 11.13 166 VAL A C 1
ATOM 1341 O O . VAL A 1 160 ? 7.059 19.823 3.040 1.00 11.19 166 VAL A O 1
ATOM 1345 N N . PHE A 1 161 ? 7.524 17.967 1.866 1.00 11.37 167 PHE A N 1
ATOM 1346 C CA . PHE A 1 161 ? 6.714 18.398 0.732 1.00 11.21 167 PHE A CA 1
ATOM 1347 C C . PHE A 1 161 ? 5.284 18.664 1.182 1.00 11.28 167 PHE A C 1
ATOM 1348 O O . PHE A 1 161 ? 4.691 19.700 0.827 1.00 11.73 167 PHE A O 1
ATOM 1356 N N . LEU A 1 162 ? 4.727 17.754 1.984 1.00 11.51 168 LEU A N 1
ATOM 1357 C CA A LEU A 1 162 ? 3.343 17.939 2.425 0.50 11.94 168 LEU A CA 1
ATOM 1358 C CA B LEU A 1 162 ? 3.365 17.872 2.495 0.50 13.27 168 LEU A CA 1
ATOM 1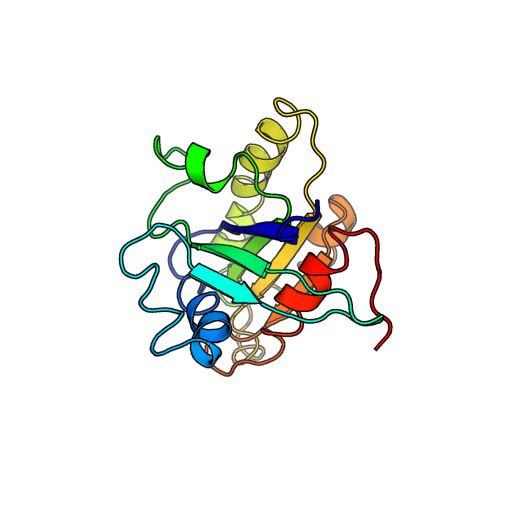359 C C . LEU A 1 162 ? 3.162 19.155 3.280 1.00 11.67 168 LEU A C 1
ATOM 1360 O O . LEU A 1 162 ? 2.105 19.798 3.194 1.00 12.32 168 LEU A O 1
ATOM 1369 N N . CYS A 1 163 ? 4.161 19.546 4.088 1.00 11.29 169 CYS A N 1
ATOM 1370 C CA . CYS A 1 163 ? 4.069 20.762 4.853 1.00 11.64 169 CYS A CA 1
ATOM 1371 C C . CYS A 1 163 ? 3.933 21.964 3.945 1.00 11.10 169 CYS A C 1
ATOM 1372 O O . CYS A 1 163 ? 2.993 22.750 4.067 1.00 11.35 169 CYS A O 1
ATOM 1375 N N . PHE A 1 164 ? 4.851 22.119 2.996 1.00 11.14 170 PHE A N 1
ATOM 1376 C CA . PHE A 1 164 ? 4.747 23.267 2.099 1.00 11.07 170 PHE A CA 1
ATOM 1377 C C . PHE A 1 164 ? 3.492 23.232 1.258 1.00 11.18 170 PHE A C 1
ATOM 1378 O O . PHE A 1 164 ? 2.871 24.278 1.011 1.00 11.19 170 PHE A O 1
ATOM 1386 N N . GLN A 1 165 ? 3.101 22.057 0.779 1.00 10.56 171 GLN A N 1
ATOM 1387 C CA . GLN A 1 165 ? 1.893 21.950 -0.039 1.00 10.57 171 GLN A CA 1
ATOM 1388 C C . GLN A 1 165 ? 0.670 22.338 0.733 1.00 10.39 171 GLN A C 1
ATOM 1389 O O . GLN A 1 165 ? -0.204 23.053 0.222 1.00 10.91 171 GLN A O 1
ATOM 1395 N N . LYS A 1 166 ? 0.526 21.868 1.975 1.00 11.10 172 LYS A N 1
ATOM 1396 C CA . LYS A 1 166 ? -0.613 22.197 2.796 1.00 11.74 172 LYS A CA 1
ATOM 1397 C C . LYS A 1 166 ? -0.694 23.646 3.148 1.00 11.50 172 LYS A C 1
ATOM 1398 O O . LYS A 1 166 ? -1.773 24.258 3.148 1.00 12.50 172 LYS A O 1
ATOM 1404 N N . VAL A 1 167 ? 0.460 24.265 3.431 1.00 11.38 173 VAL A N 1
ATOM 1405 C CA . VAL A 1 167 ? 0.498 25.696 3.720 1.00 11.93 173 VAL A CA 1
ATOM 1406 C C . VAL A 1 167 ? 0.062 26.477 2.475 1.00 11.09 173 VAL A C 1
ATOM 1407 O O . VAL A 1 167 ? -0.734 27.393 2.562 1.00 12.02 173 VAL A O 1
ATOM 1411 N N . ALA A 1 168 ? 0.618 26.124 1.312 1.00 10.76 174 ALA A N 1
ATOM 1412 C CA . ALA A 1 168 ? 0.192 26.779 0.084 1.00 11.03 174 ALA A CA 1
ATOM 1413 C C . ALA A 1 168 ? -1.292 26.686 -0.142 1.00 10.27 174 ALA A C 1
ATOM 1414 O O . ALA A 1 168 ? -1.963 27.684 -0.475 1.00 11.45 174 ALA A O 1
ATOM 1416 N N . ALA A 1 169 ? -1.855 25.490 0.010 1.00 10.27 175 ALA A N 1
ATOM 1417 C CA . ALA A 1 169 ? -3.276 25.326 -0.191 1.00 11.04 175 ALA A CA 1
ATOM 1418 C C . ALA A 1 169 ? -4.090 26.161 0.790 1.00 11.37 175 ALA A C 1
ATOM 1419 O O . ALA A 1 169 ? -5.060 26.825 0.407 1.00 12.19 175 ALA A O 1
ATOM 1421 N N . GLU A 1 170 ? -3.666 26.167 2.069 1.00 11.49 176 GLU A N 1
ATOM 1422 C CA A GLU A 1 170 ? -4.380 26.943 3.081 0.50 13.38 176 GLU A CA 1
ATOM 1423 C CA B GLU A 1 170 ? -4.447 26.929 3.033 0.50 13.48 176 GLU A CA 1
ATOM 1424 C C . GLU A 1 170 ? -4.282 28.453 2.831 1.00 13.16 176 GLU A C 1
ATOM 1425 O O . GLU A 1 170 ? -5.223 29.196 3.138 1.00 14.21 176 GLU A O 1
ATOM 1436 N N . ILE A 1 171 ? -3.203 28.942 2.289 1.00 13.09 177 ILE A N 1
ATOM 1437 C CA . ILE A 1 171 ? -3.081 30.352 1.930 1.00 13.64 177 ILE A CA 1
ATOM 1438 C C . ILE A 1 171 ? -4.232 30.691 0.963 1.00 13.91 177 ILE A C 1
ATOM 1439 O O . ILE A 1 171 ? -4.793 31.799 1.008 1.00 16.06 177 ILE A O 1
ATOM 1444 N N . LEU A 1 172 ? -4.539 29.776 0.060 1.00 13.43 178 LEU A N 1
ATOM 1445 C CA . LEU A 1 172 ? -5.621 29.936 -0.938 1.00 14.49 178 LEU A CA 1
ATOM 1446 C C . LEU A 1 172 ? -6.970 29.452 -0.435 1.00 15.63 178 LEU A C 1
ATOM 1447 O O . LEU A 1 172 ? -7.894 29.372 -1.213 1.00 18.81 178 LEU A O 1
ATOM 1452 N N . GLY A 1 173 ? -7.093 29.171 0.850 1.00 15.17 179 GLY A N 1
ATOM 1453 C CA . GLY A 1 173 ? -8.382 28.831 1.419 1.00 16.28 179 GLY A CA 1
ATOM 1454 C C . GLY A 1 173 ? -8.800 27.412 1.191 1.00 14.08 179 GLY A C 1
ATOM 1455 O O . GLY A 1 173 ? -9.999 27.114 1.335 1.00 15.03 179 GLY A O 1
ATOM 1456 N N . ILE A 1 174 ? -7.900 26.493 0.881 1.00 13.30 180 ILE A N 1
ATOM 1457 C CA . ILE A 1 174 ? -8.175 25.126 0.609 1.00 13.76 180 ILE A CA 1
ATOM 1458 C C . ILE A 1 174 ? -7.623 24.214 1.668 1.00 12.43 180 ILE A C 1
ATOM 1459 O O . ILE A 1 174 ? -6.411 24.273 1.939 1.00 13.80 180 ILE A O 1
ATOM 1464 N N . LYS A 1 175 ? -8.427 23.370 2.278 1.00 13.46 181 LYS A N 1
ATOM 1465 C CA . LYS A 1 175 ? -7.946 22.342 3.210 1.00 15.32 181 LYS A CA 1
ATOM 1466 C C . LYS A 1 175 ? -7.785 21.067 2.411 1.00 19.77 181 LYS A C 1
ATOM 1467 O O . LYS A 1 175 ? -8.754 20.480 2.053 1.00 24.78 181 LYS A O 1
ATOM 1473 N N . LEU A 1 176 ? -6.589 20.557 2.249 1.00 17.22 182 LEU A N 1
ATOM 1474 C CA . LEU A 1 176 ? -6.383 19.355 1.439 1.00 17.42 182 LEU A CA 1
ATOM 1475 C C . LEU A 1 176 ? -6.870 18.107 2.200 1.00 21.50 182 LEU A C 1
ATOM 1476 O O . LEU A 1 176 ? -6.658 17.924 3.373 1.00 25.62 182 LEU A O 1
ATOM 1481 N N . ASN A 1 177 ? -7.594 17.230 1.519 1.00 24.65 183 ASN A N 1
ATOM 1482 C CA A ASN A 1 177 ? -8.096 15.997 2.121 0.50 27.49 183 ASN A CA 1
ATOM 1483 C CA B ASN A 1 177 ? -8.125 16.002 2.132 0.50 27.78 183 ASN A CA 1
ATOM 1484 C C . ASN A 1 177 ? -7.096 14.927 1.769 1.00 27.23 183 ASN A C 1
ATOM 1485 O O . ASN A 1 177 ? -6.773 14.780 0.601 1.00 29.24 183 ASN A O 1
ATOM 1494 N N . LYS A 1 178 ? -6.547 14.205 2.740 1.00 24.66 184 LYS A N 1
ATOM 1495 C CA . LYS A 1 178 ? -5.572 13.148 2.412 1.00 23.86 184 LYS A CA 1
ATOM 1496 C C . LYS A 1 178 ? -5.792 11.812 3.129 1.00 23.00 184 LYS A C 1
ATOM 1497 O O . LYS A 1 178 ? -6.514 11.778 4.178 1.00 22.61 184 LYS A O 1
#

GO terms:
  GO:0005525 GTP binding (F, IDA)
  GO:0003925 G protein activity (F, IDA)
  GO:0019003 GDP binding (F, IDA)
  GO:0003924 GTPase activity (F, TAS)
  GO:0005515 protein binding (F, IPI)

B-factor: mean 18.88, std 7.16, range [8.62, 57.44]